Protein AF-A0A2G6B5B4-F1 (afdb_monomer)

Solvent-accessible surface area (backbone atoms only — not comparable to full-atom values): 19128 Å² total; per-residue (Å²): 132,87,85,85,86,88,90,87,86,87,80,76,78,70,78,70,70,57,77,84,73,62,87,83,86,76,58,77,62,61,55,49,51,54,50,48,52,51,49,50,55,49,46,50,50,49,48,60,55,53,60,63,61,73,71,77,78,86,76,79,93,68,81,80,74,79,73,47,70,40,47,43,67,59,52,49,53,40,49,76,66,61,44,83,42,35,38,36,35,33,39,54,67,72,59,43,74,73,55,71,87,78,40,90,42,47,50,70,41,83,49,39,45,71,68,54,54,50,51,81,79,38,86,86,70,76,64,90,87,62,67,68,90,46,68,33,38,29,23,19,64,62,16,66,69,13,50,55,48,40,53,62,39,43,79,69,68,33,48,50,29,25,32,46,41,10,52,53,39,35,51,54,48,55,21,52,50,34,42,53,50,52,51,53,58,50,36,74,78,36,81,83,59,70,96,69,68,49,75,51,51,48,74,93,46,44,68,47,3,39,57,51,41,48,32,36,71,73,63,52,24,35,32,51,76,47,63,43,66,54,34,69,73,71,73,47,81,76,84,52,66,70,42,37,36,33,36,12,30,42,84,48,37,54,46,31,36,32,31,31,71,41,68,46,77,41,34,55,75,65,66,44,55,68,55,29,36,31,37,41,52,91,89,28,37,45,67,58,45,52,54,56,50,47,57,52,51,41,52,58,30,48,78,74,77,44,81,73,57,65,67,45,51,27,36,39,35,32,38,46,80,76,47,58,64,96,63,65,78,73,63,82,51,99

pLDDT: mean 81.51, std 24.57, range [22.48, 98.75]

Foldseek 3Di:
DDDDDDDDDDPPPPVPPPVPPDPDDDPPVNVVVVVVVVVVVVVVVVCVVVVVVVPPDDDDDDPPPPAAADELVRVLVCLVVLHQAEEEEQDDPVVVVVDDDDFPRYNYHYHHLVLLVCLVPDVPDDDVSDDQPDEYEFAYQQQPSSSVSRVSVVVVNRRYYYYHGGVPSNLVVQLVVLVVVQVVVLCVVVVPQDPDAEEDFPDDALVRSQVQLVCVLVQQAFKDKDFVVVCVVVVHDDDDFQHWYFYAHSSSGGFFIKGWHDKDKFFQLPDDLVLLRNRRDDPSGNVVVSVVVQVVVQVVQVVVVHHDDRGGIMIMIGIHTSDGDPDDPNVSSD

Nearest PDB structures (foldseek):
  1t62-assembly1_B  TM=9.398E-01  e=9.906E-16  Enterococcus faecalis V583
  3s9x-assembly1_A  TM=9.052E-01  e=1.849E-15  Vibrio cholerae TMA 21
  1t62-assembly1_A  TM=9.057E-01  e=1.644E-14  Enterococcus faecalis V583
  3gk5-assembly1_A  TM=8.763E-01  e=2.360E-07  Thermoplasma volcanium GSS1
  2hhg-assembly1_A  TM=7.471E-01  e=9.987E-06  Rhodopseudomonas palustris CGA009

Structure (mmCIF, N/CA/C/O backbone):
data_AF-A0A2G6B5B4-F1
#
_entry.id   AF-A0A2G6B5B4-F1
#
loop_
_atom_site.group_PDB
_atom_site.id
_atom_site.type_symbol
_atom_site.label_atom_id
_atom_site.label_alt_id
_atom_site.label_comp_id
_atom_site.label_asym_id
_atom_site.label_entity_id
_atom_site.label_seq_id
_atom_site.pdbx_PDB_ins_code
_atom_site.Cartn_x
_atom_site.Cartn_y
_atom_site.Cartn_z
_atom_site.occupancy
_atom_site.B_iso_or_equiv
_atom_site.auth_seq_id
_atom_site.auth_comp_id
_atom_site.auth_asym_id
_atom_site.auth_atom_id
_atom_site.pdbx_PDB_model_num
ATOM 1 N N . MET A 1 1 ? 14.108 -28.927 51.587 1.00 26.64 1 MET A N 1
ATOM 2 C CA . MET A 1 1 ? 14.135 -30.329 51.113 1.00 26.64 1 MET A CA 1
ATOM 3 C C . MET A 1 1 ? 12.917 -30.533 50.222 1.00 26.64 1 MET A C 1
ATOM 5 O O . MET A 1 1 ? 11.842 -30.215 50.698 1.00 26.64 1 MET A O 1
ATOM 9 N N . TYR A 1 2 ? 13.131 -31.004 48.980 1.00 25.92 2 TYR A N 1
ATOM 10 C CA . TYR A 1 2 ? 12.149 -31.407 47.938 1.00 25.92 2 TYR A CA 1
ATOM 11 C C . TYR A 1 2 ? 11.179 -30.294 47.475 1.00 25.92 2 TYR A C 1
ATOM 13 O O . TYR A 1 2 ? 10.336 -29.864 48.244 1.00 25.92 2 TYR A O 1
ATOM 21 N N . LYS A 1 3 ? 11.278 -29.635 46.307 1.00 22.48 3 LYS A N 1
ATOM 22 C CA . LYS A 1 3 ? 11.484 -30.005 44.882 1.00 22.48 3 LYS A CA 1
ATOM 23 C C . LYS A 1 3 ? 10.399 -30.907 44.246 1.00 22.48 3 LYS A C 1
ATOM 25 O O . LYS A 1 3 ? 10.566 -32.118 44.234 1.00 22.48 3 LYS A O 1
ATOM 30 N N . THR A 1 4 ? 9.424 -30.213 43.618 1.00 26.39 4 THR A N 1
ATOM 31 C CA . THR A 1 4 ? 8.787 -30.392 42.270 1.00 26.39 4 THR A CA 1
ATOM 32 C C . THR A 1 4 ? 7.918 -31.653 42.010 1.00 26.39 4 THR A C 1
ATOM 34 O O . THR A 1 4 ? 8.049 -32.563 42.822 1.00 26.39 4 THR A O 1
ATOM 37 N N . PRO A 1 5 ? 7.102 -31.805 40.914 1.00 41.94 5 PRO A N 1
ATOM 38 C CA . PRO A 1 5 ? 6.975 -30.981 39.677 1.00 41.94 5 PRO A CA 1
ATOM 39 C C . PRO A 1 5 ? 5.603 -30.943 38.877 1.00 41.94 5 PRO A C 1
ATOM 41 O O . PRO A 1 5 ? 4.662 -31.663 39.189 1.00 41.94 5 PRO A O 1
ATOM 44 N N . TYR A 1 6 ? 5.607 -30.158 37.769 1.00 29.50 6 TYR A N 1
ATOM 45 C CA . TYR A 1 6 ? 4.813 -30.164 36.495 1.00 29.50 6 TYR A CA 1
ATOM 46 C C . TYR A 1 6 ? 3.333 -29.692 36.499 1.00 29.50 6 TYR A C 1
ATOM 48 O O . TYR A 1 6 ? 2.548 -30.091 37.342 1.00 29.50 6 TYR A O 1
ATOM 56 N N . CYS A 1 7 ? 2.884 -28.806 35.590 1.00 23.73 7 CYS A N 1
ATOM 57 C CA . CYS A 1 7 ? 2.899 -28.975 34.130 1.00 23.73 7 CYS A CA 1
ATOM 58 C C . CYS A 1 7 ? 2.980 -27.633 33.353 1.00 23.73 7 CYS A C 1
ATOM 60 O O . CYS A 1 7 ? 2.067 -26.814 33.415 1.00 23.73 7 CYS A O 1
ATOM 62 N N . VAL A 1 8 ? 4.063 -27.439 32.595 1.00 27.94 8 VAL A N 1
ATOM 63 C CA . VAL A 1 8 ? 4.164 -26.505 31.460 1.00 27.94 8 VAL A CA 1
ATOM 64 C C . VAL A 1 8 ? 4.670 -27.351 30.300 1.00 27.94 8 VAL A C 1
ATOM 66 O O . VAL A 1 8 ? 5.813 -27.800 30.319 1.00 27.94 8 VAL A O 1
ATOM 69 N N . THR A 1 9 ? 3.815 -27.616 29.321 1.00 31.75 9 THR A N 1
ATOM 70 C CA . THR A 1 9 ? 4.166 -28.333 28.090 1.00 31.75 9 THR A CA 1
ATOM 71 C C . THR A 1 9 ? 3.254 -27.834 26.982 1.00 31.75 9 THR A C 1
ATOM 73 O O . THR A 1 9 ? 2.071 -28.155 27.025 1.00 31.75 9 THR A O 1
ATOM 76 N N . TYR A 1 10 ? 3.793 -27.045 26.038 1.00 28.91 10 TYR A N 1
ATOM 77 C CA . TYR A 1 10 ? 3.716 -27.377 24.601 1.00 28.91 10 TYR A CA 1
ATOM 78 C C . TYR A 1 10 ? 4.517 -26.456 23.649 1.00 28.91 10 TYR A C 1
ATOM 80 O O . TYR A 1 10 ? 4.693 -26.834 22.501 1.00 28.91 10 TYR A O 1
ATOM 88 N N . TYR A 1 11 ? 5.069 -25.307 24.068 1.00 30.16 11 TYR A N 1
ATOM 89 C CA . TYR A 1 11 ? 5.714 -24.376 23.109 1.00 30.16 11 TYR A CA 1
ATOM 90 C C . TYR A 1 11 ? 7.249 -24.253 23.159 1.00 30.16 11 TYR A C 1
ATOM 92 O O . TYR A 1 11 ? 7.826 -23.543 22.343 1.00 30.16 11 TYR A O 1
ATOM 100 N N . GLU A 1 12 ? 7.956 -24.993 24.020 1.00 33.47 12 GLU A N 1
ATOM 101 C CA . GLU A 1 12 ? 9.429 -24.890 24.103 1.00 33.47 12 GLU A CA 1
ATOM 102 C C . GLU A 1 12 ? 10.215 -25.938 23.292 1.00 33.47 12 GLU A C 1
ATOM 104 O O . GLU A 1 12 ? 11.446 -25.907 23.286 1.00 33.47 12 GLU A O 1
ATOM 109 N N . GLN A 1 13 ? 9.555 -26.845 22.562 1.00 33.47 13 GLN A N 1
ATOM 110 C CA . GLN A 1 13 ? 10.255 -27.941 21.872 1.00 33.47 13 GLN A CA 1
ATOM 111 C C . GLN A 1 13 ? 10.542 -27.717 20.377 1.00 33.47 13 GLN A C 1
ATOM 113 O O . GLN A 1 13 ? 11.215 -28.546 19.771 1.00 33.47 13 GLN A O 1
ATOM 118 N N . ILE A 1 14 ? 10.144 -26.580 19.792 1.00 34.94 14 ILE A N 1
ATOM 119 C CA . ILE A 1 14 ? 10.488 -26.233 18.394 1.00 34.94 14 ILE A CA 1
ATOM 120 C C . ILE A 1 14 ? 11.644 -25.211 18.318 1.00 34.94 14 ILE A C 1
ATOM 122 O O . ILE A 1 14 ? 12.393 -25.185 17.346 1.00 34.94 14 ILE A O 1
ATOM 126 N N . GLY A 1 15 ? 11.915 -24.457 19.390 1.00 38.16 15 GLY A N 1
ATOM 127 C CA . GLY A 1 15 ? 12.953 -23.411 19.402 1.00 38.16 15 GLY A CA 1
ATOM 128 C C . GLY A 1 15 ? 14.404 -23.879 19.601 1.00 38.16 15 GLY A C 1
ATOM 129 O O . GLY A 1 15 ? 15.320 -23.068 19.509 1.00 38.16 15 GLY A O 1
ATOM 130 N N . ARG A 1 16 ? 14.658 -25.165 19.888 1.00 37.41 16 ARG A N 1
ATOM 131 C CA . ARG A 1 16 ? 16.020 -25.675 20.180 1.00 37.41 16 ARG A CA 1
ATOM 132 C C . ARG A 1 16 ? 16.581 -26.666 19.158 1.00 37.41 16 ARG A C 1
ATOM 134 O O . ARG A 1 16 ? 17.727 -27.078 19.311 1.00 37.41 16 ARG A O 1
ATOM 141 N N . SER A 1 17 ? 15.837 -26.999 18.101 1.00 36.84 17 SER A N 1
ATOM 142 C CA . SER A 1 17 ? 16.321 -27.901 17.038 1.00 36.84 17 SER A CA 1
ATOM 143 C C . SER A 1 17 ? 16.825 -27.191 15.772 1.00 36.84 17 SER A C 1
ATOM 145 O O . SER A 1 17 ? 17.392 -27.858 14.913 1.00 36.84 17 SER A O 1
ATOM 147 N N . LEU A 1 18 ? 16.678 -25.868 15.644 1.00 34.31 18 LEU A N 1
ATOM 148 C CA . LEU A 1 18 ? 17.142 -25.117 14.461 1.00 34.31 18 LEU A CA 1
ATOM 149 C C . LEU A 1 18 ? 18.498 -24.415 14.650 1.00 34.31 18 LEU A C 1
ATOM 151 O O . LEU A 1 18 ? 19.172 -24.111 13.673 1.00 34.31 18 LEU A O 1
ATOM 155 N N . ILE A 1 19 ? 18.961 -24.244 15.892 1.00 41.81 19 ILE A N 1
ATOM 156 C CA . ILE A 1 19 ? 20.217 -23.526 16.190 1.00 41.81 19 ILE A CA 1
ATOM 157 C C . ILE A 1 19 ? 21.473 -24.390 15.949 1.00 41.81 19 ILE A C 1
ATOM 159 O O . ILE A 1 19 ? 22.566 -23.856 15.813 1.00 41.81 19 ILE A O 1
ATOM 163 N N . ASN A 1 20 ? 21.336 -25.713 15.803 1.00 35.78 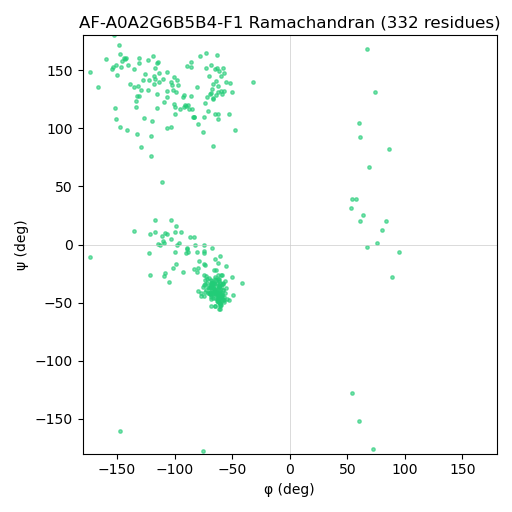20 ASN A N 1
ATOM 164 C CA . ASN A 1 20 ? 22.467 -26.606 15.504 1.00 35.78 20 ASN A CA 1
ATOM 165 C C . ASN A 1 20 ? 22.494 -27.135 14.056 1.00 35.78 20 ASN A C 1
ATOM 167 O O . ASN A 1 20 ? 23.308 -28.010 13.769 1.00 35.78 20 ASN A O 1
ATOM 171 N N . PHE A 1 21 ? 21.643 -26.631 13.147 1.00 35.00 21 PHE A N 1
ATOM 172 C CA . PHE A 1 21 ? 21.627 -27.088 11.743 1.00 35.00 21 PHE A CA 1
ATOM 173 C C . PHE A 1 21 ? 21.847 -25.994 10.684 1.00 35.00 21 PHE A C 1
ATOM 175 O O . PHE A 1 21 ? 22.066 -26.322 9.524 1.00 35.00 21 PHE A O 1
ATOM 182 N N . LEU A 1 22 ? 21.892 -24.711 11.050 1.00 31.09 22 LEU A N 1
ATOM 183 C CA . LEU A 1 22 ? 22.305 -23.645 10.131 1.00 31.09 22 LEU A CA 1
ATOM 184 C C . LEU A 1 22 ? 23.528 -22.934 10.702 1.00 31.09 22 LEU A C 1
ATOM 186 O O . LEU A 1 22 ? 23.443 -22.044 11.546 1.00 31.09 22 LEU A O 1
ATOM 190 N N . GLY A 1 23 ? 24.693 -23.408 10.268 1.00 32.38 23 GLY A N 1
ATOM 191 C CA . GLY A 1 23 ? 25.965 -22.764 10.535 1.00 32.38 23 GLY A CA 1
ATOM 192 C C . GLY A 1 23 ? 26.000 -21.373 9.911 1.00 32.38 23 GLY A C 1
ATOM 193 O O . GLY A 1 23 ? 26.046 -21.240 8.696 1.00 32.38 23 GLY A O 1
ATOM 194 N N . GLY A 1 24 ? 26.028 -20.366 10.780 1.00 45.81 24 GLY A N 1
ATOM 195 C CA . GLY A 1 24 ? 26.783 -19.135 10.579 1.00 45.81 24 GLY A CA 1
ATOM 196 C C . GLY A 1 24 ? 26.310 -18.187 9.486 1.00 45.81 24 GLY A C 1
ATOM 197 O O . GLY A 1 24 ? 27.088 -17.929 8.590 1.00 45.81 24 GLY A O 1
ATOM 198 N N . TYR A 1 25 ? 25.137 -17.572 9.630 1.00 43.44 25 TYR A N 1
ATOM 199 C CA . TYR A 1 25 ? 24.844 -16.264 9.029 1.00 43.44 25 TYR A CA 1
ATOM 200 C C . TYR A 1 25 ? 23.886 -15.505 9.949 1.00 43.44 25 TYR A C 1
ATOM 202 O O . TYR A 1 25 ? 22.695 -15.781 10.008 1.00 43.44 25 TYR A O 1
ATOM 210 N N . LEU A 1 26 ? 24.430 -14.573 10.728 1.00 33.44 26 LEU A N 1
ATOM 211 C CA . LEU A 1 26 ? 23.663 -13.555 11.439 1.00 33.44 26 LEU A CA 1
ATOM 212 C C . LEU A 1 26 ? 24.488 -12.276 11.355 1.00 33.44 26 LEU A C 1
ATOM 214 O O . LEU A 1 26 ? 25.470 -12.098 12.077 1.00 33.44 26 LEU A O 1
ATOM 218 N N . SER A 1 27 ? 24.109 -11.422 10.405 1.00 39.03 27 SER A N 1
ATOM 219 C CA . SER A 1 27 ? 24.605 -10.055 10.293 1.00 39.03 27 SER A CA 1
ATOM 220 C C . SER A 1 27 ? 24.444 -9.339 11.640 1.00 39.03 27 SER A C 1
ATOM 222 O O . SER A 1 27 ? 23.423 -9.475 12.324 1.00 39.03 27 SER A O 1
ATOM 224 N N . PHE A 1 28 ? 25.453 -8.550 12.021 1.00 35.91 28 PHE A N 1
ATOM 225 C CA . PHE A 1 28 ? 25.448 -7.725 13.236 1.00 35.91 28 PHE A CA 1
ATOM 226 C C . PHE A 1 28 ? 24.234 -6.771 13.310 1.00 35.91 28 PHE A C 1
ATOM 228 O O . PHE A 1 28 ? 23.891 -6.319 14.405 1.00 35.91 28 PHE A O 1
ATOM 235 N N . TYR A 1 29 ? 23.555 -6.503 12.185 1.00 34.38 29 TYR A N 1
ATOM 236 C CA . TYR A 1 29 ? 22.329 -5.704 12.124 1.00 34.38 29 TYR A CA 1
ATOM 237 C C . TYR A 1 29 ? 21.075 -6.458 12.597 1.00 34.38 29 TYR A C 1
ATOM 239 O O . TYR A 1 29 ? 20.324 -5.905 13.401 1.00 34.38 29 TYR A O 1
ATOM 247 N N . CYS A 1 30 ? 20.888 -7.738 12.245 1.00 36.50 30 CYS A N 1
ATOM 248 C CA . CYS A 1 30 ? 19.748 -8.534 12.732 1.00 36.50 30 CYS A CA 1
ATOM 249 C C . CYS A 1 30 ? 19.805 -8.763 14.247 1.00 36.50 30 CYS A C 1
ATOM 251 O O . CYS A 1 30 ? 18.777 -8.718 14.921 1.00 36.50 30 CYS A O 1
ATOM 253 N N . LEU A 1 31 ? 21.007 -8.939 14.813 1.00 36.06 31 LEU A N 1
ATOM 254 C CA . LEU A 1 31 ? 21.161 -9.058 16.264 1.00 36.06 31 LEU A CA 1
ATOM 255 C C . LEU A 1 31 ? 20.859 -7.726 16.972 1.00 36.06 31 LEU A C 1
ATOM 257 O O . LEU A 1 31 ? 20.275 -7.739 18.052 1.00 36.06 31 LEU A O 1
ATOM 261 N N . LYS A 1 32 ? 21.199 -6.580 16.360 1.00 33.38 32 LYS A N 1
ATOM 262 C CA . LYS A 1 32 ? 20.868 -5.243 16.881 1.00 33.38 32 LYS A CA 1
ATOM 263 C C . LYS A 1 32 ? 19.374 -4.951 16.818 1.00 33.38 32 LYS A C 1
ATOM 265 O O . LYS A 1 32 ? 18.849 -4.449 17.803 1.00 33.38 32 LYS A O 1
ATOM 270 N N . ILE A 1 33 ? 18.684 -5.287 15.729 1.00 40.91 33 ILE A N 1
ATOM 271 C CA . ILE A 1 33 ? 17.226 -5.122 15.622 1.00 40.91 33 ILE A CA 1
ATOM 272 C C . ILE A 1 33 ? 16.522 -6.036 16.632 1.00 40.91 33 ILE A C 1
ATOM 274 O O . ILE A 1 33 ? 15.700 -5.563 17.409 1.00 40.91 33 ILE A O 1
ATOM 278 N N . TYR A 1 34 ? 16.923 -7.307 16.736 1.00 33.19 34 TYR A N 1
ATOM 279 C CA . TYR A 1 34 ? 16.331 -8.245 17.695 1.00 33.19 34 TYR A CA 1
ATOM 280 C C . TYR A 1 34 ? 16.588 -7.848 19.163 1.00 33.19 34 TYR A C 1
ATOM 282 O O . TYR A 1 34 ? 15.679 -7.915 19.991 1.00 33.19 34 TYR A O 1
ATOM 290 N N . LEU A 1 35 ? 17.796 -7.370 19.502 1.00 36.84 35 LEU A N 1
ATOM 291 C CA . LEU A 1 35 ? 18.097 -6.828 20.836 1.00 36.84 35 LEU A CA 1
ATOM 292 C C . LEU A 1 35 ? 17.379 -5.502 21.104 1.00 36.84 35 LEU A C 1
ATOM 294 O O . LEU A 1 35 ? 16.939 -5.296 22.228 1.00 36.84 35 LEU A O 1
ATOM 298 N N . THR A 1 36 ? 17.220 -4.626 20.108 1.00 36.81 36 THR A N 1
ATOM 299 C CA . THR A 1 36 ? 16.507 -3.345 20.270 1.00 36.81 36 THR A CA 1
ATOM 300 C C . THR A 1 36 ? 15.013 -3.587 20.468 1.00 36.81 36 THR A C 1
ATOM 302 O O . THR A 1 36 ? 14.443 -3.031 21.397 1.00 36.81 36 THR A O 1
ATOM 305 N N . ILE A 1 37 ? 14.411 -4.515 19.716 1.00 44.12 37 ILE A N 1
ATOM 306 C CA . ILE A 1 37 ? 13.021 -4.954 19.910 1.00 44.12 37 ILE A CA 1
ATOM 307 C C . ILE A 1 37 ? 12.842 -5.592 21.292 1.00 44.12 37 ILE A C 1
ATOM 309 O O . ILE A 1 37 ? 11.885 -5.269 21.989 1.00 44.12 37 ILE A O 1
ATOM 313 N N . GLN A 1 38 ? 13.759 -6.454 21.751 1.00 35.09 38 GLN A N 1
ATOM 314 C CA . GLN A 1 38 ? 13.663 -7.015 23.104 1.00 35.09 38 GLN A CA 1
ATOM 315 C C . GLN A 1 38 ? 13.863 -5.963 24.200 1.00 35.09 38 GLN A C 1
ATOM 317 O O . GLN A 1 38 ? 13.181 -6.028 25.225 1.00 35.09 38 GLN A O 1
ATOM 322 N N . ILE A 1 39 ? 14.759 -4.991 24.010 1.00 40.50 39 ILE A N 1
ATOM 323 C CA . ILE A 1 39 ? 14.971 -3.898 24.963 1.00 40.50 39 ILE A CA 1
ATOM 324 C C . ILE A 1 39 ? 13.751 -2.976 24.990 1.00 40.50 39 ILE A C 1
ATOM 326 O O . ILE A 1 39 ? 13.313 -2.656 26.088 1.00 40.50 39 ILE A O 1
ATOM 330 N N . ASP A 1 40 ? 13.135 -2.638 23.854 1.00 39.09 40 ASP A N 1
ATOM 331 C CA . ASP A 1 40 ? 11.899 -1.845 23.804 1.00 39.09 40 ASP A CA 1
ATOM 332 C C . ASP A 1 40 ? 10.702 -2.604 24.376 1.00 39.09 40 ASP A C 1
ATOM 334 O O . ASP A 1 40 ? 9.927 -2.030 25.133 1.00 39.09 40 ASP A O 1
ATOM 338 N N . PHE A 1 41 ? 10.574 -3.910 24.129 1.00 37.62 41 PHE A N 1
ATOM 339 C CA . PHE A 1 41 ? 9.501 -4.717 24.717 1.00 37.62 41 PHE A CA 1
ATOM 340 C C . PHE A 1 41 ? 9.672 -4.866 26.236 1.00 37.62 41 PHE A C 1
ATOM 342 O O . PHE A 1 41 ? 8.701 -4.852 26.997 1.00 37.62 41 PHE A O 1
ATOM 349 N N . THR A 1 42 ? 10.919 -4.968 26.708 1.00 36.19 42 THR A N 1
ATOM 350 C CA . THR A 1 42 ? 11.242 -5.022 28.142 1.00 36.19 42 THR A CA 1
ATOM 351 C C . THR A 1 42 ? 11.113 -3.643 28.790 1.00 36.19 42 THR A C 1
ATOM 353 O O . THR A 1 42 ? 10.613 -3.547 29.908 1.00 36.19 42 THR A O 1
ATOM 356 N N . TYR A 1 43 ? 11.478 -2.564 28.095 1.00 30.55 43 TYR A N 1
ATOM 357 C CA . TYR A 1 43 ? 11.311 -1.182 28.541 1.00 30.55 43 TYR A CA 1
ATOM 358 C C . TYR A 1 43 ? 9.830 -0.800 28.582 1.00 30.55 43 TYR A C 1
ATOM 360 O O . TYR A 1 43 ? 9.377 -0.315 29.610 1.00 30.55 43 TYR A O 1
ATOM 368 N N . GLN A 1 44 ? 9.033 -1.129 27.563 1.00 38.97 44 GLN A N 1
ATOM 369 C CA . GLN A 1 44 ? 7.575 -0.970 27.573 1.00 38.97 44 GLN A CA 1
ATOM 370 C C . GLN A 1 44 ? 6.921 -1.806 28.676 1.00 38.97 44 GLN A C 1
ATOM 372 O O . GLN A 1 44 ? 6.065 -1.287 29.392 1.00 38.97 44 GLN A O 1
ATOM 377 N N . LYS A 1 45 ? 7.365 -3.051 28.911 1.00 34.09 45 LYS A N 1
ATOM 378 C CA . LYS A 1 45 ? 6.918 -3.826 30.081 1.00 34.09 45 LYS A CA 1
ATOM 379 C C . LYS A 1 45 ? 7.294 -3.143 31.394 1.00 34.09 45 LYS A C 1
ATOM 381 O O . LYS A 1 45 ? 6.443 -3.026 32.267 1.00 34.09 45 LYS A O 1
ATOM 386 N N . THR A 1 46 ? 8.510 -2.627 31.536 1.00 27.03 46 THR A N 1
ATOM 387 C CA . THR A 1 46 ? 8.970 -1.981 32.779 1.00 27.03 46 THR A CA 1
ATOM 388 C C . THR A 1 46 ? 8.313 -0.613 32.998 1.00 27.03 46 THR A C 1
ATOM 390 O O . THR A 1 46 ? 8.009 -0.252 34.132 1.00 27.03 46 THR A O 1
ATOM 393 N N . VAL A 1 47 ? 8.008 0.136 31.936 1.00 31.94 47 VAL A N 1
ATOM 394 C CA . VAL A 1 47 ? 7.226 1.380 31.983 1.00 31.94 47 VAL A CA 1
ATOM 395 C C . VAL A 1 47 ? 5.762 1.071 32.288 1.00 31.94 47 VAL A C 1
ATOM 397 O O . VAL A 1 47 ? 5.199 1.729 33.150 1.00 31.94 47 VAL A O 1
ATOM 400 N N . SER A 1 48 ? 5.161 0.025 31.709 1.00 35.50 48 SER A N 1
ATOM 401 C CA . SER A 1 48 ? 3.802 -0.413 32.074 1.00 35.50 48 SER A CA 1
ATOM 402 C C . SER A 1 48 ? 3.702 -0.850 33.544 1.00 35.50 48 SER A C 1
ATOM 404 O O . SER A 1 48 ? 2.723 -0.540 34.218 1.00 35.50 48 SER A O 1
ATOM 406 N N . TYR A 1 49 ? 4.748 -1.490 34.081 1.00 30.80 49 TYR A N 1
ATOM 407 C CA . TYR A 1 49 ? 4.784 -1.950 35.471 1.00 30.80 49 TYR A CA 1
ATOM 408 C C . TYR A 1 49 ? 5.107 -0.816 36.460 1.00 30.80 49 TYR A C 1
ATOM 410 O O . TYR A 1 49 ? 4.475 -0.708 37.505 1.00 30.80 49 TYR A O 1
ATOM 418 N N . SER A 1 50 ? 6.036 0.086 36.119 1.00 29.19 50 SER A N 1
ATOM 419 C CA . SER A 1 50 ? 6.414 1.228 36.973 1.00 29.19 50 SER A CA 1
ATOM 420 C C . SER A 1 50 ? 5.450 2.417 36.884 1.00 29.19 50 SER A C 1
ATOM 422 O O . SER A 1 50 ? 5.342 3.184 37.843 1.00 29.19 50 SER A O 1
ATOM 424 N N . TYR A 1 51 ? 4.701 2.560 35.784 1.00 31.69 51 TYR A N 1
ATOM 425 C CA . TYR A 1 51 ? 3.588 3.509 35.688 1.00 31.69 51 TYR A CA 1
ATOM 426 C C . TYR A 1 51 ? 2.428 3.089 36.603 1.00 31.69 51 TYR A C 1
ATOM 428 O O . TYR A 1 51 ? 1.803 3.947 37.222 1.00 31.69 51 TYR A O 1
ATOM 436 N N . ASN A 1 52 ? 2.218 1.779 36.789 1.00 34.59 52 ASN A N 1
ATOM 437 C CA . ASN A 1 52 ? 1.245 1.253 37.749 1.00 34.59 52 ASN A CA 1
ATOM 438 C C . ASN A 1 52 ? 1.640 1.493 39.221 1.00 34.59 52 ASN A C 1
ATOM 440 O O . ASN A 1 52 ? 0.760 1.698 40.053 1.00 34.59 52 ASN A O 1
ATOM 444 N N . GLU A 1 53 ? 2.932 1.547 39.570 1.00 29.05 53 GLU A N 1
ATOM 445 C CA . GLU A 1 53 ? 3.361 1.750 40.969 1.00 29.05 53 GLU A CA 1
ATOM 446 C C . GLU A 1 53 ? 3.380 3.220 41.431 1.00 29.05 53 GLU A C 1
ATOM 448 O O . GLU A 1 53 ? 3.280 3.490 42.629 1.00 29.05 53 GLU A O 1
ATOM 453 N N . ARG A 1 54 ? 3.450 4.207 40.524 1.00 29.81 54 ARG A N 1
ATOM 454 C CA . ARG A 1 54 ? 3.482 5.637 40.916 1.00 29.81 54 ARG A CA 1
ATOM 455 C C . ARG A 1 54 ? 2.120 6.272 41.206 1.00 29.81 54 ARG A C 1
ATOM 457 O O . ARG A 1 54 ? 2.082 7.429 41.614 1.00 29.81 54 ARG A O 1
ATOM 464 N N . TYR A 1 55 ? 1.024 5.525 41.082 1.00 32.00 55 TYR A N 1
ATOM 465 C CA . TYR A 1 55 ? -0.338 5.990 41.383 1.00 32.00 55 TYR A CA 1
ATOM 466 C C . TYR A 1 55 ? -0.898 5.485 42.728 1.00 32.00 55 TYR A C 1
ATOM 468 O O . TYR A 1 55 ? -2.108 5.491 42.942 1.00 32.00 55 TYR A O 1
ATOM 476 N N . HIS A 1 56 ? -0.050 5.071 43.675 1.00 36.81 56 HIS A N 1
ATOM 477 C CA . HIS A 1 56 ? -0.479 4.635 45.014 1.00 36.81 56 HIS A CA 1
ATOM 478 C C . HIS A 1 56 ? -0.060 5.590 46.139 1.00 36.81 56 HIS A C 1
ATOM 480 O O . HIS A 1 56 ? 0.490 5.196 47.164 1.00 36.81 56 HIS A O 1
ATOM 486 N N . SER A 1 57 ? -0.409 6.869 45.995 1.00 35.47 57 SER A N 1
ATOM 487 C CA . SER A 1 57 ? -0.564 7.759 47.148 1.00 35.47 57 SER A CA 1
ATOM 488 C C . SER A 1 57 ? -1.911 8.477 47.076 1.00 35.47 57 SER A C 1
ATOM 490 O O . SER A 1 57 ? -2.009 9.603 46.600 1.00 35.47 57 SER A O 1
ATOM 492 N N . GLY A 1 58 ? -2.950 7.788 47.556 1.00 40.78 58 GLY A N 1
ATOM 493 C CA . GLY A 1 58 ? -4.233 8.383 47.930 1.00 40.78 58 GLY A CA 1
ATOM 494 C C . GLY A 1 58 ? -5.257 8.553 46.806 1.00 40.78 58 GLY A C 1
ATOM 495 O O . GLY A 1 58 ? -5.445 9.652 46.304 1.00 40.78 58 GLY A O 1
ATOM 496 N N . SER A 1 59 ? -6.003 7.499 46.472 1.00 35.25 59 SER A N 1
ATOM 497 C CA . SER A 1 59 ? -7.433 7.589 46.119 1.00 35.25 59 SER A CA 1
ATOM 498 C C . SER A 1 59 ? -8.034 6.188 45.949 1.00 35.25 59 SER A C 1
ATOM 500 O O . SER A 1 59 ? -7.336 5.239 45.617 1.00 35.25 59 SER A O 1
ATOM 502 N N . LYS A 1 60 ? -9.322 6.091 46.291 1.00 37.47 60 LYS A N 1
ATOM 503 C CA . LYS A 1 60 ? -10.201 4.914 46.421 1.00 37.47 60 LYS A CA 1
ATOM 504 C C . LYS A 1 60 ? -9.903 3.750 45.461 1.00 37.47 60 LYS A C 1
ATOM 506 O O . LYS A 1 60 ? -9.702 3.977 44.272 1.00 37.47 60 LYS A O 1
ATOM 511 N N . GLU A 1 61 ? -10.000 2.520 45.978 1.00 37.59 61 GLU A N 1
ATOM 512 C CA . GLU A 1 61 ? -10.101 1.275 45.199 1.00 37.59 61 GLU A CA 1
ATOM 513 C C . GLU A 1 61 ? -11.154 1.434 44.090 1.00 37.59 61 GLU A C 1
ATOM 515 O O . GLU A 1 61 ? -12.359 1.349 44.330 1.00 37.59 61 GLU A O 1
ATOM 520 N N . ARG A 1 62 ? -10.703 1.719 42.865 1.00 47.12 62 ARG A N 1
ATOM 521 C CA . ARG A 1 62 ? -11.521 1.592 41.662 1.00 47.12 62 ARG A CA 1
ATOM 522 C C . ARG A 1 62 ? -11.421 0.138 41.232 1.00 47.12 62 ARG A C 1
ATOM 524 O O . ARG A 1 62 ? -10.330 -0.335 40.922 1.00 47.12 62 ARG A O 1
ATOM 531 N N . ASN A 1 63 ? -12.547 -0.572 41.240 1.00 40.53 63 ASN A N 1
ATOM 532 C CA . ASN A 1 63 ? -12.662 -1.847 40.540 1.00 40.53 63 ASN A CA 1
ATOM 533 C C . ASN A 1 63 ? -12.223 -1.606 39.093 1.00 40.53 63 ASN A C 1
ATOM 535 O O . ASN A 1 63 ? -12.887 -0.871 38.369 1.00 40.53 63 ASN A O 1
ATOM 539 N N . SER A 1 64 ? -11.088 -2.181 38.699 1.00 47.38 64 SER A N 1
ATOM 540 C CA . SER A 1 64 ? -10.594 -2.139 37.326 1.00 47.38 64 SER A CA 1
ATOM 541 C C . SER A 1 64 ? -11.551 -2.943 36.448 1.00 47.38 64 SER A C 1
ATOM 543 O O . SER A 1 64 ? -11.334 -4.133 36.224 1.00 47.38 64 SER A O 1
ATOM 545 N N . PHE A 1 65 ? -12.634 -2.323 35.979 1.00 57.31 65 PHE A N 1
ATOM 546 C CA . PHE A 1 65 ? -13.442 -2.893 34.910 1.00 57.31 65 PHE A CA 1
ATOM 547 C C . PHE A 1 65 ? -12.541 -2.990 33.681 1.00 57.31 65 PHE A C 1
ATOM 549 O O . PHE A 1 65 ? -12.138 -1.983 33.107 1.00 57.31 65 PHE A O 1
ATOM 556 N N . MET A 1 66 ? -12.154 -4.213 33.325 1.00 73.88 66 MET A N 1
ATOM 557 C CA . MET A 1 66 ? -11.403 -4.453 32.103 1.00 73.88 66 MET A CA 1
ATOM 558 C C . MET A 1 66 ? -12.318 -4.095 30.932 1.00 73.88 66 MET A C 1
ATOM 560 O O . MET A 1 66 ? -13.348 -4.740 30.728 1.00 73.88 66 MET A O 1
ATOM 564 N N . VAL A 1 67 ? -11.979 -3.026 30.215 1.00 85.19 67 VAL A N 1
ATOM 565 C CA . VAL A 1 67 ? -12.732 -2.590 29.038 1.00 85.19 67 VAL A CA 1
ATOM 566 C C . VAL A 1 67 ? -12.674 -3.687 27.978 1.00 85.19 67 VAL A C 1
ATOM 568 O O . VAL A 1 67 ? -11.618 -4.279 27.752 1.00 85.19 67 VAL A O 1
ATOM 571 N N . LYS A 1 68 ? -13.821 -3.970 27.351 1.00 95.38 68 LYS A N 1
ATOM 572 C CA . LYS A 1 68 ? -13.925 -4.950 26.265 1.00 95.38 68 LYS A CA 1
ATOM 573 C C . LYS A 1 68 ? -13.050 -4.516 25.093 1.00 95.38 68 LYS A C 1
ATOM 575 O O . LYS A 1 68 ? -12.911 -3.322 24.827 1.00 95.38 68 LYS A O 1
ATOM 580 N N . THR A 1 69 ? -12.539 -5.476 24.347 1.00 97.06 69 THR A N 1
ATOM 581 C CA . THR A 1 69 ? -11.765 -5.222 23.136 1.00 97.06 69 THR A CA 1
ATOM 582 C C . THR A 1 69 ? -12.379 -5.929 21.931 1.00 97.06 69 THR A C 1
ATOM 584 O O . THR A 1 69 ? -13.179 -6.852 22.089 1.00 97.06 69 THR A O 1
ATOM 587 N N . ILE A 1 70 ? -12.055 -5.438 20.736 1.00 98.06 70 ILE A N 1
ATOM 588 C CA . ILE A 1 70 ? -12.394 -6.044 19.446 1.00 98.06 70 ILE A CA 1
ATOM 589 C C . ILE A 1 70 ? -11.158 -6.000 18.549 1.00 98.06 70 ILE A C 1
ATOM 591 O O . ILE A 1 70 ? -10.466 -4.982 18.489 1.00 98.06 70 ILE A O 1
ATOM 595 N N . THR A 1 71 ? -10.870 -7.096 17.859 1.00 98.38 71 THR A N 1
ATOM 596 C CA . THR A 1 71 ? -9.764 -7.170 16.894 1.00 98.38 71 THR A CA 1
ATOM 597 C C . THR A 1 71 ? -10.133 -6.509 15.560 1.00 98.38 71 THR A C 1
ATOM 599 O O . THR A 1 71 ? -11.312 -6.330 15.243 1.00 98.38 71 THR A O 1
ATOM 602 N N . ALA A 1 72 ? -9.131 -6.173 14.740 1.00 97.88 72 ALA A N 1
ATOM 603 C CA . ALA A 1 72 ? -9.365 -5.681 13.379 1.00 97.88 72 ALA A CA 1
ATOM 604 C C . ALA A 1 72 ? -10.163 -6.689 12.530 1.00 97.88 72 ALA A C 1
ATOM 606 O O . ALA A 1 72 ? -11.088 -6.297 11.825 1.00 97.88 72 ALA A O 1
ATOM 607 N N . GLU A 1 73 ? -9.875 -7.984 12.679 1.00 97.62 73 GLU A N 1
ATOM 608 C CA . GLU A 1 73 ? -10.608 -9.068 12.022 1.00 97.62 73 GLU A CA 1
ATOM 609 C C . GLU A 1 73 ? -12.089 -9.101 12.411 1.00 97.62 73 GLU A C 1
ATOM 611 O O . GLU A 1 73 ? -12.970 -9.167 11.553 1.00 97.62 73 GLU A O 1
ATOM 616 N N . GLU A 1 74 ? -12.392 -9.062 13.708 1.00 97.94 74 GLU A N 1
ATOM 617 C CA . GLU A 1 74 ? -13.776 -9.080 14.177 1.00 97.94 74 GLU A CA 1
ATOM 618 C C . GLU A 1 74 ? -14.536 -7.838 13.715 1.00 97.94 74 GLU A C 1
ATOM 620 O O . GLU A 1 74 ? -15.671 -7.963 13.255 1.00 97.94 74 GLU A O 1
ATOM 625 N N . LEU A 1 75 ? -13.913 -6.655 13.787 1.00 97.00 75 LEU A N 1
ATOM 626 C CA . LEU A 1 75 ? -14.506 -5.424 13.269 1.00 97.00 75 LEU A CA 1
ATOM 627 C C . LEU A 1 75 ? -14.769 -5.536 11.762 1.00 97.00 75 LEU A C 1
ATOM 629 O O . LEU A 1 75 ? -15.858 -5.194 11.309 1.00 97.00 75 LEU A O 1
ATOM 633 N N . PHE A 1 76 ? -13.824 -6.081 10.997 1.00 95.81 76 PHE A N 1
ATOM 634 C CA . PHE A 1 76 ? -13.962 -6.252 9.555 1.00 95.81 76 PHE A CA 1
ATOM 635 C C . PHE A 1 76 ? -15.121 -7.182 9.198 1.00 95.81 76 PHE A C 1
ATOM 637 O O . PHE A 1 76 ? -15.930 -6.861 8.330 1.00 95.81 76 PHE A O 1
ATOM 644 N N . ARG A 1 77 ? -15.272 -8.303 9.917 1.00 95.62 77 ARG A N 1
ATOM 645 C CA . ARG A 1 77 ? -16.417 -9.212 9.743 1.00 95.62 77 ARG A CA 1
ATOM 646 C C . ARG A 1 77 ? -17.749 -8.519 10.029 1.00 95.62 77 ARG A C 1
ATOM 648 O O . ARG A 1 77 ? -18.712 -8.766 9.311 1.00 95.62 77 ARG A O 1
ATOM 655 N N . LYS A 1 78 ? -17.810 -7.661 11.053 1.00 95.62 78 LYS A N 1
ATOM 656 C CA . LYS A 1 78 ? -19.016 -6.883 11.379 1.00 95.62 78 LYS A CA 1
ATOM 657 C C . LYS A 1 78 ? -19.350 -5.855 10.302 1.00 95.62 78 LYS A C 1
ATOM 659 O O . LYS A 1 78 ? -20.515 -5.737 9.935 1.00 95.62 78 LYS A O 1
ATOM 664 N N . VAL A 1 79 ? -18.336 -5.164 9.778 1.00 93.69 79 VAL A N 1
ATOM 665 C CA . VAL A 1 79 ? -18.482 -4.227 8.653 1.00 93.69 79 VAL A CA 1
ATOM 666 C C . VAL A 1 79 ? -18.995 -4.959 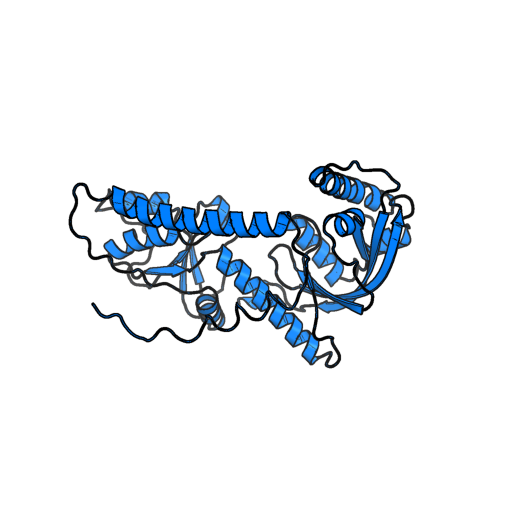7.411 1.00 93.69 79 VAL A C 1
ATOM 668 O O . VAL A 1 79 ? -20.013 -4.560 6.858 1.00 93.69 79 VAL A O 1
ATOM 671 N N . LYS A 1 80 ? -18.383 -6.089 7.030 1.00 91.19 80 LYS A N 1
ATOM 672 C CA . LYS A 1 80 ? -18.844 -6.917 5.897 1.00 91.19 80 LYS A CA 1
ATOM 673 C C . LYS A 1 80 ? -20.244 -7.503 6.081 1.00 91.19 80 LYS A C 1
ATOM 675 O O . LYS A 1 80 ? -20.907 -7.815 5.101 1.00 91.19 80 LYS A O 1
ATOM 680 N N . ALA A 1 81 ? -20.681 -7.701 7.321 1.00 94.00 81 ALA A N 1
ATOM 681 C CA . ALA A 1 81 ? -22.031 -8.159 7.635 1.00 94.00 81 ALA A CA 1
ATOM 682 C C . ALA A 1 81 ? -23.065 -7.016 7.666 1.00 94.00 81 ALA A C 1
ATOM 684 O O . ALA A 1 81 ? -24.204 -7.265 8.065 1.00 94.00 81 ALA A O 1
ATOM 685 N N . GLU A 1 82 ? -22.676 -5.790 7.287 1.00 93.00 82 GLU A N 1
ATOM 686 C CA . GLU A 1 82 ? -23.514 -4.585 7.329 1.00 93.00 82 GLU A CA 1
ATOM 687 C C . GLU A 1 82 ? -24.133 -4.345 8.722 1.00 93.00 82 GLU A C 1
ATOM 689 O O . GLU A 1 82 ? -25.243 -3.822 8.865 1.00 93.00 82 GLU A O 1
ATOM 694 N N . GLU A 1 83 ? -23.431 -4.737 9.794 1.00 94.12 83 GLU A N 1
ATOM 695 C CA . GLU A 1 83 ? -23.891 -4.436 11.147 1.00 94.12 83 GLU A CA 1
ATOM 696 C C . GLU A 1 83 ? -23.903 -2.912 11.357 1.00 94.12 83 GLU A C 1
ATOM 698 O O . GLU A 1 83 ? -23.000 -2.197 10.918 1.00 94.12 83 GLU A O 1
ATOM 703 N N . ALA A 1 84 ? -24.925 -2.401 12.048 1.00 93.31 84 ALA A N 1
ATOM 704 C CA . ALA A 1 84 ? -24.975 -0.996 12.442 1.00 93.31 84 ALA A CA 1
ATOM 705 C C . ALA A 1 84 ? -23.991 -0.757 13.596 1.00 93.31 84 ALA A C 1
ATOM 707 O O . ALA A 1 84 ? -24.224 -1.212 14.721 1.00 93.31 84 ALA A O 1
ATOM 708 N N . LEU A 1 85 ? -22.898 -0.048 13.320 1.00 95.12 85 LEU A N 1
ATOM 709 C CA . LEU A 1 85 ? -21.802 0.183 14.264 1.00 95.12 85 LEU A CA 1
ATOM 710 C C . LEU A 1 85 ? -21.660 1.673 14.571 1.00 95.12 85 LEU A C 1
ATOM 712 O O . LEU A 1 85 ? -21.961 2.510 13.728 1.00 95.12 85 LEU A O 1
ATOM 716 N N . VAL A 1 86 ? -21.166 2.001 15.766 1.00 96.56 86 VAL A N 1
ATOM 717 C CA . VAL A 1 86 ? -20.726 3.361 16.110 1.00 96.56 86 VAL A CA 1
ATOM 718 C C . VAL A 1 86 ? -19.228 3.314 16.364 1.00 96.56 86 VAL A C 1
ATOM 720 O O . VAL A 1 86 ? -18.788 2.627 17.291 1.00 96.56 86 VAL A O 1
ATOM 723 N N . LEU A 1 87 ? -18.453 4.029 15.556 1.00 96.94 87 LEU A N 1
ATOM 724 C CA . LEU A 1 87 ? -17.011 4.160 15.714 1.00 96.94 87 LEU A CA 1
ATOM 725 C C . LEU A 1 87 ? -16.689 5.559 16.243 1.00 96.94 87 LEU A C 1
ATOM 727 O O . LEU A 1 87 ? -17.190 6.559 15.742 1.00 96.94 87 LEU A O 1
ATOM 731 N N . VAL A 1 88 ? -15.856 5.625 17.277 1.00 97.12 88 VAL A N 1
ATOM 732 C CA . VAL A 1 88 ? -15.423 6.882 17.885 1.00 97.12 88 VAL A CA 1
ATOM 733 C C . VAL A 1 88 ? -13.911 6.987 17.772 1.00 97.12 88 VAL A C 1
ATOM 735 O O . VAL A 1 88 ? -13.170 6.312 18.496 1.00 97.12 88 VAL A O 1
ATOM 738 N N . ASP A 1 89 ? -13.442 7.852 16.881 1.00 97.56 89 ASP A N 1
ATOM 739 C CA . ASP A 1 89 ? -12.024 8.134 16.716 1.00 97.56 89 ASP A CA 1
ATOM 740 C C . ASP A 1 89 ? -11.579 9.251 17.660 1.00 97.56 89 ASP A C 1
ATOM 742 O O . ASP A 1 89 ? -12.008 10.399 17.535 1.00 97.56 89 ASP A O 1
ATOM 746 N N . VAL A 1 90 ? -10.680 8.923 18.594 1.00 97.25 90 VAL A N 1
ATOM 747 C CA . VAL A 1 90 ? -10.190 9.879 19.599 1.00 97.25 90 VAL A CA 1
ATOM 748 C C . VAL A 1 90 ? -8.887 10.586 19.225 1.00 97.25 90 VAL A C 1
ATOM 750 O O . VAL A 1 90 ? -8.239 11.225 20.067 1.00 97.25 90 VAL A O 1
ATOM 753 N N . ARG A 1 91 ? -8.436 10.455 17.975 1.00 97.69 91 ARG A N 1
ATOM 754 C CA . ARG A 1 91 ? -7.286 11.203 17.456 1.00 97.69 91 ARG A CA 1
ATOM 755 C C . ARG A 1 91 ? -7.655 12.670 17.238 1.00 97.69 91 ARG A C 1
ATOM 757 O O . ARG A 1 91 ? -8.816 13.062 17.260 1.00 97.69 91 ARG A O 1
ATOM 764 N N . ALA A 1 92 ? -6.619 13.486 17.074 1.00 96.38 92 ALA A N 1
ATOM 765 C CA . ALA A 1 92 ? -6.793 14.852 16.610 1.00 96.38 92 ALA A CA 1
ATOM 766 C C . ALA A 1 92 ? -7.336 14.854 15.170 1.00 96.38 92 ALA A C 1
ATOM 768 O O . ALA A 1 92 ? -7.086 13.913 14.410 1.00 96.38 92 ALA A O 1
ATOM 769 N N . GLU A 1 93 ? -8.076 15.908 14.838 1.00 95.75 93 GLU A N 1
ATOM 770 C CA . GLU A 1 93 ? -8.824 16.057 13.586 1.00 95.75 93 GLU A CA 1
ATOM 771 C C . GLU A 1 93 ? -7.934 15.899 12.342 1.00 95.75 93 GLU A C 1
ATOM 773 O O . GLU A 1 93 ? -8.322 15.254 11.377 1.00 95.75 93 GLU A O 1
ATOM 778 N N . ASP A 1 94 ? -6.692 16.385 12.384 1.00 94.31 94 ASP A N 1
ATOM 779 C CA . ASP A 1 94 ? -5.713 16.246 11.300 1.00 94.31 94 ASP A CA 1
ATOM 780 C C . ASP A 1 94 ? -5.418 14.777 10.955 1.00 94.31 94 ASP A C 1
ATOM 782 O O . ASP A 1 94 ? -5.384 14.393 9.786 1.00 94.31 94 ASP A O 1
ATOM 786 N N . LYS A 1 95 ? -5.251 13.928 11.975 1.00 93.56 95 LYS A N 1
ATOM 787 C CA . LYS A 1 95 ? -4.995 12.494 11.784 1.00 93.56 95 LYS A CA 1
ATOM 788 C C . LYS A 1 95 ? -6.237 11.742 11.335 1.00 93.56 95 LYS A C 1
ATOM 790 O O . LYS A 1 95 ? -6.106 10.756 10.614 1.00 93.56 95 LYS A O 1
ATOM 795 N N . TYR A 1 96 ? -7.401 12.165 11.816 1.00 95.06 96 TYR A N 1
ATOM 796 C CA . TYR A 1 96 ? -8.689 11.610 11.424 1.00 95.06 96 TYR A CA 1
ATOM 797 C C . TYR A 1 96 ? -8.995 11.919 9.949 1.00 95.06 96 TYR A C 1
ATOM 799 O O . TYR A 1 96 ? -9.285 11.010 9.175 1.00 95.06 96 TYR A O 1
ATOM 807 N N . ASN A 1 97 ? -8.787 13.168 9.528 1.00 92.75 97 ASN A N 1
ATOM 808 C CA . ASN A 1 97 ? -8.971 13.607 8.144 1.00 92.75 97 ASN A CA 1
ATOM 809 C C . ASN A 1 97 ? -7.996 12.937 7.167 1.00 92.75 97 ASN A C 1
ATOM 811 O O . ASN A 1 97 ? -8.312 12.796 5.992 1.00 92.75 97 ASN A O 1
ATOM 815 N N . HIS A 1 98 ? -6.808 12.537 7.631 1.00 89.06 98 HIS A N 1
ATOM 816 C CA . HIS A 1 98 ? -5.848 11.822 6.789 1.00 89.06 98 HIS A CA 1
ATOM 817 C C . HIS A 1 98 ? -6.297 10.392 6.457 1.00 89.06 98 HIS A C 1
ATOM 819 O O . HIS A 1 98 ? -6.043 9.914 5.360 1.00 89.06 98 HIS A O 1
ATOM 825 N N . PHE A 1 99 ? -6.925 9.702 7.408 1.00 92.38 99 PHE A N 1
ATOM 826 C CA . PHE A 1 99 ? -7.489 8.368 7.220 1.00 92.38 99 PHE A CA 1
ATOM 827 C C . PHE A 1 99 ? -8.391 8.052 8.404 1.00 92.38 99 PHE A C 1
ATOM 829 O O . PHE A 1 99 ? -7.948 8.213 9.542 1.00 92.38 99 PHE A O 1
ATOM 836 N N . HIS A 1 100 ? -9.570 7.494 8.164 1.00 93.25 100 HIS A N 1
ATOM 837 C CA . HIS A 1 100 ? -10.441 6.899 9.175 1.00 93.25 100 HIS A CA 1
ATOM 838 C C . HIS A 1 100 ? -11.226 5.733 8.560 1.00 93.25 100 HIS A C 1
ATOM 840 O O . HIS A 1 100 ? -11.124 5.469 7.364 1.00 93.25 100 HIS A O 1
ATOM 846 N N . ILE A 1 101 ? -11.936 4.970 9.392 1.00 92.12 101 ILE A N 1
ATOM 847 C CA . ILE A 1 101 ? -12.690 3.805 8.921 1.00 92.12 101 ILE A CA 1
ATOM 848 C C . ILE A 1 101 ? -14.035 4.294 8.386 1.00 92.12 101 ILE A C 1
ATOM 850 O O . ILE A 1 101 ? -14.899 4.684 9.165 1.00 92.12 101 ILE A O 1
ATOM 854 N N . GLU A 1 102 ? -14.215 4.228 7.070 1.00 85.88 102 GLU A N 1
ATOM 855 C CA . GLU A 1 102 ? -15.474 4.551 6.399 1.00 85.88 102 GLU A CA 1
ATOM 856 C C . GLU A 1 102 ? -16.161 3.269 5.909 1.00 85.88 102 GLU A C 1
ATOM 858 O O . GLU A 1 102 ? -15.564 2.469 5.188 1.00 85.88 102 GLU A O 1
ATOM 863 N N . ALA A 1 103 ? -17.427 3.076 6.279 1.00 85.94 103 ALA A N 1
ATOM 864 C CA . ALA A 1 103 ? -18.294 2.049 5.704 1.00 85.94 103 ALA A CA 1
ATOM 865 C C . ALA A 1 103 ? -19.764 2.476 5.815 1.00 85.94 103 ALA A C 1
ATOM 867 O O . ALA A 1 103 ? -20.134 3.216 6.727 1.00 85.94 103 ALA A O 1
ATOM 868 N N . ASN A 1 104 ? -20.619 1.990 4.910 1.00 82.81 104 ASN A N 1
ATOM 869 C CA . ASN A 1 104 ? -22.007 2.459 4.764 1.00 82.81 104 ASN A CA 1
ATOM 870 C C . ASN A 1 104 ? -22.851 2.361 6.050 1.00 82.81 104 ASN A C 1
ATOM 872 O O . ASN A 1 104 ? -23.756 3.169 6.256 1.00 82.81 104 ASN A O 1
ATOM 876 N N . THR A 1 105 ? -22.580 1.372 6.904 1.00 86.56 105 THR A N 1
ATOM 877 C CA . THR A 1 105 ? -23.336 1.106 8.141 1.00 86.56 105 THR A CA 1
ATOM 878 C C . THR A 1 105 ? -22.628 1.572 9.414 1.00 86.56 105 THR A C 1
ATOM 880 O O . THR A 1 105 ? -23.125 1.330 10.519 1.00 86.56 105 THR A O 1
ATOM 883 N N . VAL A 1 106 ? -21.481 2.246 9.281 1.00 91.19 106 VAL A N 1
ATOM 884 C CA . VAL A 1 106 ? -20.700 2.773 10.403 1.00 91.19 106 VAL A CA 1
ATOM 885 C C . VAL A 1 106 ? -21.068 4.239 10.635 1.00 91.19 106 VAL A C 1
ATOM 887 O O . VAL A 1 106 ? -20.835 5.103 9.795 1.00 91.19 106 VAL A O 1
ATOM 890 N N . GLU A 1 107 ? -21.638 4.527 11.803 1.00 94.12 107 GLU A N 1
ATOM 891 C CA . GLU A 1 107 ? -21.743 5.880 12.350 1.00 94.12 107 GLU A CA 1
ATOM 892 C C . GLU A 1 107 ? -20.355 6.283 12.869 1.00 94.12 107 GLU A C 1
ATOM 894 O O . GLU A 1 107 ? -19.959 5.888 13.967 1.00 94.12 107 GLU A O 1
ATOM 899 N N . ASP A 1 108 ? -19.598 7.008 12.047 1.00 92.75 108 ASP A N 1
ATOM 900 C CA . ASP A 1 108 ? -18.236 7.447 12.353 1.00 92.75 108 ASP A CA 1
ATOM 901 C C . ASP A 1 108 ? -18.208 8.848 12.987 1.00 92.75 108 ASP A C 1
ATOM 903 O O . ASP A 1 108 ? -18.806 9.800 12.480 1.00 92.75 108 ASP A O 1
ATOM 907 N N . ILE A 1 109 ? -17.543 8.962 14.139 1.00 95.06 109 ILE A N 1
ATOM 908 C CA . ILE A 1 109 ? -17.541 10.156 14.989 1.00 95.06 109 ILE A CA 1
ATOM 909 C C . ILE A 1 109 ? -16.107 10.476 15.419 1.00 95.06 109 ILE A C 1
ATOM 911 O O . ILE A 1 109 ? -15.492 9.721 16.174 1.00 95.06 109 ILE A O 1
ATOM 915 N N . ASN A 1 110 ? -15.586 11.649 15.050 1.00 96.62 110 ASN A N 1
ATOM 916 C CA . ASN A 1 110 ? -14.319 12.141 15.594 1.00 96.62 110 ASN A CA 1
ATOM 917 C C . ASN A 1 110 ? -14.533 12.949 16.884 1.00 96.62 110 ASN A C 1
ATOM 919 O O . ASN A 1 110 ? -15.206 13.978 16.888 1.00 96.62 110 ASN A O 1
ATOM 923 N N . VAL A 1 111 ? -13.931 12.496 17.989 1.00 95.12 111 VAL A N 1
ATOM 924 C CA . VAL A 1 111 ? -13.940 13.197 19.283 1.00 95.12 111 VAL A CA 1
ATOM 925 C C . VAL A 1 111 ? -12.524 13.237 19.853 1.00 95.12 111 VAL A C 1
ATOM 927 O O . VAL A 1 111 ? -12.121 12.291 20.536 1.00 95.12 111 VAL A O 1
ATOM 930 N N . PRO A 1 112 ? -11.752 14.315 19.640 1.00 95.25 112 PRO A N 1
ATOM 931 C CA . PRO A 1 112 ? -10.381 14.401 20.123 1.00 95.25 112 PRO A CA 1
ATOM 932 C C . PRO A 1 112 ? -10.256 14.042 21.606 1.00 95.25 112 PRO A C 1
ATOM 934 O O . PRO A 1 112 ? -10.969 14.567 22.462 1.00 95.25 112 PRO A O 1
ATOM 937 N N . LYS A 1 113 ? -9.296 13.172 21.941 1.00 94.06 113 LYS A N 1
ATOM 938 C CA . LYS A 1 113 ? -9.075 12.670 23.314 1.00 94.06 113 LYS A CA 1
ATOM 939 C C . LYS A 1 113 ? -8.995 13.760 24.384 1.00 94.06 113 LYS A C 1
ATOM 941 O O . LYS A 1 113 ? -9.323 13.504 25.534 1.00 94.06 113 LYS A O 1
ATOM 946 N N . THR A 1 114 ? -8.559 14.968 24.027 1.00 91.62 114 THR A N 1
ATOM 947 C CA . THR A 1 114 ? -8.521 16.126 24.929 1.00 91.62 114 THR A CA 1
ATOM 948 C C . THR A 1 114 ? -9.904 16.486 25.457 1.00 91.62 114 THR A C 1
ATOM 950 O O . THR A 1 114 ? -10.030 16.820 26.629 1.00 91.62 114 THR A O 1
ATOM 953 N N . GLU A 1 115 ? -10.946 16.359 24.638 1.00 89.12 115 GLU A N 1
ATOM 954 C CA . GLU A 1 115 ? -12.327 16.589 25.057 1.00 89.12 115 GLU A CA 1
ATOM 955 C C . GLU A 1 115 ? -12.803 15.511 26.027 1.00 89.12 115 GLU A C 1
ATOM 957 O O . GLU A 1 115 ? -13.427 15.829 27.037 1.00 89.12 115 GLU A O 1
ATOM 962 N N . ILE A 1 116 ? -12.443 14.251 25.779 1.00 88.00 116 ILE A N 1
ATOM 963 C CA . ILE A 1 116 ? -12.796 13.142 26.671 1.00 88.00 116 ILE A CA 1
ATOM 964 C C . ILE A 1 116 ? -12.002 13.229 27.977 1.00 88.00 116 ILE A C 1
ATOM 966 O O . ILE A 1 116 ? -12.548 12.964 29.034 1.00 88.00 116 ILE A O 1
ATOM 970 N N . PHE A 1 117 ? -10.741 13.659 27.971 1.00 88.19 117 PHE A N 1
ATOM 971 C CA . PHE A 1 117 ? -9.946 13.748 29.203 1.00 88.19 117 PHE A CA 1
ATOM 972 C C . PHE A 1 117 ? -10.479 14.775 30.200 1.00 88.19 117 PHE A C 1
ATOM 974 O O . PHE A 1 117 ? -10.383 14.544 31.399 1.00 88.19 117 PHE A O 1
ATOM 981 N N . THR A 1 118 ? -11.122 15.851 29.740 1.00 82.44 118 THR A N 1
ATOM 982 C CA . THR A 1 118 ? -11.782 16.806 30.656 1.00 82.44 118 THR A CA 1
ATOM 983 C C . THR A 1 118 ? -12.925 16.188 31.469 1.00 82.44 118 THR A C 1
ATOM 985 O O . THR A 1 118 ? -13.327 16.743 32.488 1.00 82.44 118 THR A O 1
ATOM 988 N N . PHE A 1 119 ? -13.427 15.013 31.074 1.00 73.81 119 PHE A N 1
ATOM 989 C CA . PHE A 1 119 ? -14.389 14.264 31.873 1.00 73.81 119 PHE A CA 1
ATOM 990 C C . PHE A 1 119 ? -13.763 13.770 33.185 1.00 73.81 119 PHE A C 1
ATOM 992 O O . PHE A 1 119 ? -14.483 13.487 34.130 1.00 73.81 119 PHE A O 1
ATOM 999 N N . GLU A 1 120 ? -12.445 13.644 33.318 1.00 67.25 120 GLU A N 1
ATOM 1000 C CA . GLU A 1 120 ? -11.874 13.239 34.612 1.00 67.25 120 GLU A CA 1
ATOM 1001 C C . GLU A 1 120 ? -12.210 14.256 35.725 1.00 67.25 120 GLU A C 1
ATOM 1003 O O . GLU A 1 120 ? -12.472 13.846 36.857 1.00 67.25 120 GLU A O 1
ATOM 1008 N N . ASP A 1 121 ? -12.332 15.543 35.378 1.00 68.75 121 ASP A N 1
ATOM 1009 C CA . ASP A 1 121 ? -12.489 16.643 36.336 1.00 68.75 121 ASP A CA 1
ATOM 1010 C C . ASP A 1 121 ? -13.897 17.280 36.339 1.00 68.75 121 ASP A C 1
ATOM 1012 O O . ASP A 1 121 ? -14.344 17.797 37.366 1.00 68.75 121 ASP A O 1
ATOM 1016 N N . GLU A 1 122 ? -14.636 17.222 35.222 1.00 71.12 122 GLU A N 1
ATOM 1017 C CA . GLU A 1 122 ? -15.949 17.871 35.070 1.00 71.12 122 GLU A CA 1
ATOM 1018 C C . GLU A 1 122 ? -17.110 16.858 35.091 1.00 71.12 122 GLU A C 1
ATOM 1020 O O . GLU A 1 122 ? -17.435 16.197 34.100 1.00 71.12 122 GLU A O 1
ATOM 1025 N N . VAL A 1 123 ? -17.774 16.737 36.246 1.00 61.50 123 VAL A N 1
ATOM 1026 C CA . VAL A 1 123 ? -18.815 15.718 36.499 1.00 61.50 123 VAL A CA 1
ATOM 1027 C C . VAL A 1 123 ? -20.085 15.928 35.660 1.00 61.50 123 VAL A C 1
ATOM 1029 O O . VAL A 1 123 ? -20.710 14.954 35.249 1.00 61.50 123 VAL A O 1
ATOM 1032 N N . GLU A 1 124 ? -20.455 17.177 35.364 1.00 62.22 124 GLU A N 1
ATOM 1033 C CA . GLU A 1 124 ? -21.670 17.515 34.599 1.00 62.22 124 GLU A CA 1
ATOM 1034 C C . GLU A 1 124 ? -21.444 17.571 33.079 1.00 62.22 124 GLU A C 1
ATOM 1036 O O . GLU A 1 124 ? -22.391 17.785 32.318 1.00 62.22 124 GLU A O 1
ATOM 1041 N N . LYS A 1 125 ? -20.204 17.376 32.612 1.00 69.25 125 LYS A N 1
ATOM 1042 C CA . LYS A 1 125 ? -19.884 17.483 31.191 1.00 69.25 125 LYS A CA 1
ATOM 1043 C C . LYS A 1 125 ? -20.527 16.344 30.399 1.00 69.25 125 LYS A C 1
ATOM 1045 O O . LYS A 1 125 ? -20.381 15.163 30.717 1.00 69.25 125 LYS A O 1
ATOM 1050 N N . VAL A 1 126 ? -21.208 16.717 29.320 1.00 70.44 126 VAL A N 1
ATOM 1051 C CA . VAL A 1 126 ? -21.756 15.806 28.312 1.00 70.44 126 VAL A CA 1
ATOM 1052 C C . VAL A 1 126 ? -21.059 16.104 26.989 1.00 70.44 126 VAL A C 1
ATOM 1054 O O . VAL A 1 126 ? -20.790 17.263 26.684 1.00 70.44 126 VAL A O 1
ATOM 1057 N N . ILE A 1 127 ? -20.771 15.066 26.205 1.00 76.56 127 ILE A N 1
ATOM 1058 C CA . ILE A 1 127 ? -20.349 15.190 24.808 1.00 76.56 127 ILE A CA 1
ATOM 1059 C C . ILE A 1 127 ? -21.588 14.833 23.984 1.00 76.56 127 ILE A C 1
ATOM 1061 O O . ILE A 1 127 ? -21.917 13.651 23.898 1.00 76.56 127 ILE A O 1
ATOM 1065 N N . PRO A 1 128 ? -22.324 15.819 23.434 1.00 76.56 128 PRO A N 1
ATOM 1066 C CA . PRO A 1 128 ? -23.631 15.578 22.817 1.00 76.56 128 PRO A CA 1
ATOM 1067 C C . PRO A 1 128 ? -23.598 14.602 21.637 1.00 76.56 128 PRO A C 1
ATOM 1069 O O . PRO A 1 128 ? -24.600 13.954 21.357 1.00 76.56 128 PRO A O 1
ATOM 1072 N N . GLN A 1 129 ? -22.449 14.498 20.966 1.00 83.62 129 GLN A N 1
ATOM 1073 C CA . GLN A 1 129 ? -22.230 13.598 19.834 1.00 83.62 129 GLN A CA 1
ATOM 1074 C C . GLN A 1 129 ? -22.084 12.120 20.228 1.00 83.62 129 GLN A C 1
ATOM 1076 O O . GLN A 1 129 ? -22.240 11.270 19.365 1.00 83.62 129 GLN A O 1
ATOM 1081 N N . LEU A 1 130 ? -21.821 11.778 21.499 1.00 90.00 130 LEU A N 1
ATOM 1082 C CA . LEU A 1 130 ? -21.646 10.377 21.906 1.00 90.00 130 LEU A CA 1
ATOM 1083 C C . LEU A 1 130 ? -22.975 9.740 22.355 1.00 90.00 130 LEU A C 1
ATOM 1085 O O . LEU A 1 130 ? -23.565 10.196 23.343 1.00 90.00 130 LEU A O 1
ATOM 1089 N N . PRO A 1 131 ? -23.447 8.659 21.704 1.00 89.44 131 PRO A N 1
ATOM 1090 C CA . PRO A 1 131 ? -24.676 7.985 22.105 1.00 89.44 131 PRO A CA 1
ATOM 1091 C C . PRO A 1 131 ? -24.495 7.202 23.415 1.00 89.44 131 PRO A C 1
ATOM 1093 O O . PRO A 1 131 ? -23.628 6.343 23.537 1.00 89.44 131 PRO A O 1
ATOM 1096 N N . LYS A 1 132 ? -25.370 7.440 24.402 1.00 84.69 132 LYS A N 1
ATOM 1097 C CA . LYS A 1 132 ? -25.383 6.676 25.669 1.00 84.69 132 LYS A CA 1
ATOM 1098 C C . LYS A 1 132 ? -26.061 5.306 25.580 1.00 84.69 132 LYS A C 1
ATOM 1100 O O . LYS A 1 132 ? -25.867 4.472 26.453 1.00 84.69 132 LYS A O 1
ATOM 1105 N N . ASN A 1 133 ? -26.909 5.090 24.579 1.00 85.62 133 ASN A N 1
ATOM 1106 C CA . ASN A 1 133 ? -27.770 3.909 24.458 1.00 85.62 133 ASN A CA 1
ATOM 1107 C C . ASN A 1 133 ? -27.331 2.935 23.353 1.00 85.62 133 ASN A C 1
ATOM 1109 O O . ASN A 1 133 ? -28.091 2.030 23.012 1.00 85.62 133 ASN A O 1
ATOM 1113 N N . LYS A 1 134 ? -26.141 3.133 22.780 1.00 90.44 134 LYS A N 1
ATOM 1114 C CA . LYS A 1 134 ? -25.543 2.263 21.766 1.00 90.44 134 LYS A CA 1
ATOM 1115 C C . LYS A 1 134 ? -24.150 1.839 22.226 1.00 90.44 134 LYS A C 1
ATOM 1117 O O . LYS A 1 134 ? -23.461 2.624 22.874 1.00 90.44 134 LYS A O 1
ATOM 1122 N N . GLY A 1 135 ? -23.746 0.623 21.866 1.00 93.56 135 GLY A N 1
ATOM 1123 C CA . GLY A 1 135 ? -22.357 0.196 22.008 1.00 93.56 135 GLY A CA 1
ATOM 1124 C C . GLY A 1 135 ? -21.464 0.985 21.050 1.00 93.56 135 GLY A C 1
ATOM 1125 O O . GLY A 1 135 ? -21.813 1.142 19.881 1.00 93.56 135 GLY A O 1
ATOM 1126 N N . MET A 1 136 ? -20.336 1.488 21.545 1.00 96.19 136 MET A N 1
ATOM 1127 C CA . MET A 1 136 ? -19.377 2.281 20.772 1.00 96.19 136 MET A CA 1
ATOM 1128 C C . MET A 1 136 ? -18.020 1.587 20.709 1.00 96.19 136 MET A C 1
ATOM 1130 O O . MET A 1 136 ? -17.519 1.085 21.718 1.00 96.19 136 MET A O 1
ATOM 1134 N N . ILE A 1 137 ? -17.396 1.610 19.536 1.00 97.69 137 ILE A N 1
ATOM 1135 C CA . ILE A 1 137 ? -16.037 1.119 19.322 1.00 97.69 137 ILE A CA 1
ATOM 1136 C C . ILE A 1 137 ? -15.093 2.319 19.321 1.00 97.69 137 ILE A C 1
ATOM 1138 O O . ILE A 1 137 ? -15.145 3.161 18.432 1.00 97.69 137 ILE A O 1
ATOM 1142 N N . ILE A 1 138 ? -14.235 2.413 20.332 1.00 97.69 138 ILE A N 1
ATOM 1143 C CA . ILE A 1 138 ? -13.292 3.516 20.506 1.00 97.69 138 ILE A CA 1
ATOM 1144 C C . ILE A 1 138 ? -11.968 3.148 19.841 1.00 97.69 138 ILE A C 1
ATOM 1146 O O . ILE A 1 138 ? -11.383 2.102 20.140 1.0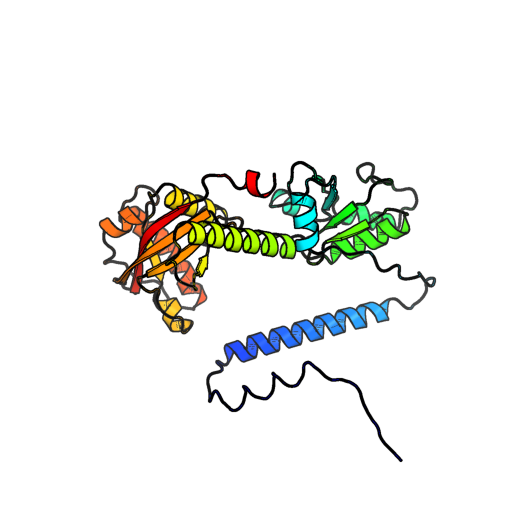0 97.69 138 ILE A O 1
ATOM 1150 N N . THR A 1 139 ? -11.457 4.028 18.985 1.00 97.94 139 THR A N 1
ATOM 1151 C CA . THR A 1 139 ? -10.185 3.827 18.286 1.00 97.94 139 THR A CA 1
ATOM 1152 C C . THR A 1 139 ? -9.264 5.037 18.390 1.00 97.94 139 THR A C 1
ATOM 1154 O O . THR A 1 139 ? -9.678 6.166 18.644 1.00 97.94 139 THR A O 1
ATOM 1157 N N . CYS A 1 140 ? -7.967 4.789 18.235 1.00 97.38 140 CYS A N 1
ATOM 1158 C CA . CYS A 1 140 ? -6.964 5.822 18.023 1.00 97.38 140 CYS A CA 1
ATOM 1159 C C . CYS A 1 140 ? -5.856 5.261 17.124 1.00 97.38 140 CYS A C 1
ATOM 1161 O O . CYS A 1 140 ? -6.069 4.266 16.447 1.00 97.38 140 CYS A O 1
ATOM 1163 N N . THR A 1 141 ? -4.658 5.852 17.106 1.00 97.31 141 THR A N 1
ATOM 1164 C CA . THR A 1 141 ? -3.573 5.340 16.249 1.00 97.31 141 THR A CA 1
ATOM 1165 C C . THR A 1 141 ? -3.180 3.902 16.611 1.00 97.31 141 THR A C 1
ATOM 1167 O O . THR A 1 141 ? -3.252 3.039 15.752 1.00 97.31 141 THR A O 1
ATOM 1170 N N . THR A 1 142 ? -2.828 3.640 17.876 1.00 95.12 142 THR A N 1
ATOM 1171 C CA . THR A 1 142 ? -2.286 2.340 18.335 1.00 95.12 142 THR A CA 1
ATOM 1172 C C . THR A 1 142 ? -3.109 1.671 19.445 1.00 95.12 142 THR A C 1
ATOM 1174 O O . THR A 1 142 ? -2.651 0.735 20.090 1.00 95.12 142 THR A O 1
ATOM 1177 N N . GLY A 1 143 ? -4.298 2.194 19.756 1.00 93.12 143 GLY A N 1
ATOM 1178 C CA . GLY A 1 143 ? -5.171 1.708 20.837 1.00 93.12 143 GLY A CA 1
ATOM 1179 C C . GLY A 1 143 ? -4.922 2.338 22.219 1.00 93.12 143 GLY A C 1
ATOM 1180 O O . GLY A 1 143 ? -5.864 2.532 22.978 1.00 93.12 143 GLY A O 1
ATOM 1181 N N . ASN A 1 144 ? -3.708 2.802 22.540 1.00 92.69 144 ASN A N 1
ATOM 1182 C CA . ASN A 1 144 ? -3.376 3.294 23.894 1.00 92.69 144 ASN A CA 1
ATOM 1183 C C . ASN A 1 144 ? -4.272 4.444 24.400 1.00 92.69 144 ASN A C 1
ATOM 1185 O O . ASN A 1 144 ? -4.796 4.411 25.514 1.00 92.69 144 ASN A O 1
ATOM 1189 N N . SER A 1 145 ? -4.461 5.488 23.582 1.00 94.88 145 SER A N 1
ATOM 1190 C CA . SER A 1 145 ? -5.354 6.601 23.955 1.00 94.88 145 SER A CA 1
ATOM 1191 C C . SER A 1 145 ? -6.827 6.185 23.954 1.00 94.88 145 SER A C 1
ATOM 1193 O O . SER A 1 145 ? -7.601 6.747 24.726 1.00 94.88 145 SER A O 1
ATOM 1195 N N . ALA A 1 146 ? -7.199 5.202 23.127 1.00 95.88 146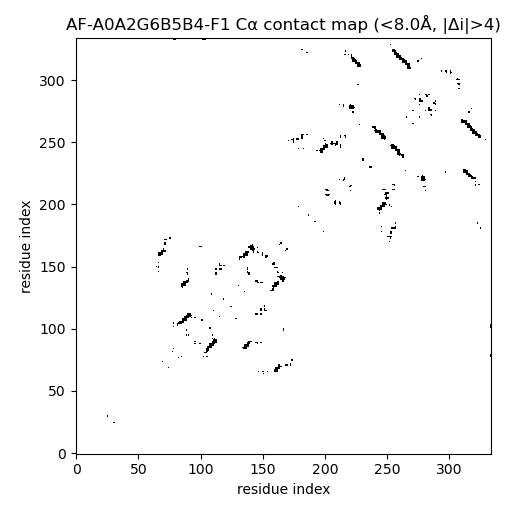 ALA A N 1
ATOM 1196 C CA . ALA A 1 146 ? -8.561 4.696 23.050 1.00 95.88 146 ALA A CA 1
ATOM 1197 C C . ALA A 1 146 ? -8.916 3.955 24.339 1.00 95.88 146 ALA A C 1
ATOM 1199 O O . ALA A 1 146 ? -9.944 4.257 24.929 1.00 95.88 146 ALA A O 1
ATOM 1200 N N . THR A 1 147 ? -8.013 3.118 24.861 1.00 96.00 147 THR A N 1
ATOM 1201 C CA . THR A 1 147 ? -8.173 2.462 26.167 1.00 96.00 147 THR A CA 1
ATOM 1202 C C . THR A 1 147 ? -8.376 3.470 27.293 1.00 96.00 147 THR A C 1
ATOM 1204 O O . THR A 1 147 ? -9.288 3.311 28.103 1.00 96.00 147 THR A O 1
ATOM 1207 N N . LYS A 1 148 ? -7.577 4.549 27.337 1.00 93.69 148 LYS A N 1
ATOM 1208 C CA . LYS A 1 148 ? -7.765 5.595 28.355 1.00 93.69 148 LYS A CA 1
ATOM 1209 C C . LYS A 1 148 ? -9.137 6.268 28.222 1.00 93.69 148 LYS A C 1
ATOM 1211 O O . LYS A 1 148 ? -9.841 6.394 29.218 1.00 93.69 148 LYS A O 1
ATOM 1216 N N . CYS A 1 149 ? -9.524 6.674 27.012 1.00 94.44 149 CYS A N 1
ATOM 1217 C CA . CYS A 1 149 ? -10.828 7.296 26.768 1.00 94.44 149 CYS A CA 1
ATOM 1218 C C . CYS A 1 149 ? -11.984 6.349 27.113 1.00 94.44 149 CYS A C 1
ATOM 1220 O O . CYS A 1 149 ? -12.943 6.763 27.753 1.00 94.44 149 CYS A O 1
ATOM 1222 N N . ALA A 1 150 ? -11.868 5.073 26.753 1.00 95.00 150 ALA A N 1
ATOM 1223 C CA . ALA A 1 150 ? -12.877 4.068 27.031 1.00 95.00 150 ALA A CA 1
ATOM 1224 C C . ALA A 1 150 ? -13.050 3.829 28.537 1.00 95.00 150 ALA A C 1
ATOM 1226 O O . ALA A 1 150 ? -14.181 3.755 28.989 1.00 95.00 150 ALA A O 1
ATOM 1227 N N . ASN A 1 151 ? -11.982 3.819 29.342 1.00 93.25 151 ASN A N 1
ATOM 1228 C CA . ASN A 1 151 ? -12.118 3.754 30.805 1.00 93.25 151 ASN A CA 1
ATOM 1229 C C . ASN A 1 151 ? -12.925 4.943 31.365 1.00 93.25 151 ASN A C 1
ATOM 1231 O O . ASN A 1 151 ? -13.838 4.755 32.163 1.00 93.25 151 ASN A O 1
ATOM 1235 N N . ILE A 1 152 ? -12.633 6.165 30.906 1.00 91.62 152 ILE A N 1
ATOM 1236 C CA . ILE A 1 152 ? -13.330 7.389 31.346 1.00 91.62 152 ILE A CA 1
ATOM 1237 C C . ILE A 1 152 ? -14.817 7.370 30.958 1.00 91.62 152 ILE A C 1
ATOM 1239 O O . ILE A 1 152 ? -15.671 7.853 31.708 1.00 91.62 152 ILE A O 1
ATOM 1243 N N . LEU A 1 153 ? -15.124 6.843 29.770 1.00 91.94 153 LEU A N 1
ATOM 1244 C CA . LEU A 1 153 ? -16.488 6.684 29.274 1.00 91.94 153 LEU A CA 1
ATOM 1245 C C . LEU A 1 153 ? -17.218 5.540 30.001 1.00 91.94 153 LEU A C 1
ATOM 1247 O O . LEU A 1 153 ? -18.373 5.705 30.385 1.00 91.94 153 LEU A O 1
ATOM 1251 N N . ALA A 1 154 ? -16.550 4.418 30.268 1.00 91.88 154 ALA A N 1
ATOM 1252 C CA . ALA A 1 154 ? -17.111 3.301 31.026 1.00 91.88 154 ALA A CA 1
ATOM 1253 C C . ALA A 1 154 ? -17.490 3.718 32.458 1.00 91.88 154 ALA A C 1
ATOM 1255 O O . ALA A 1 154 ? -18.580 3.386 32.916 1.00 91.88 154 ALA A O 1
ATOM 1256 N N . ASP A 1 155 ? -16.668 4.548 33.117 1.00 89.56 155 ASP A N 1
ATOM 1257 C CA . ASP A 1 155 ? -16.964 5.158 34.429 1.00 89.56 155 ASP A CA 1
ATOM 1258 C C . ASP A 1 155 ? -18.224 6.059 34.418 1.00 89.56 155 ASP A C 1
ATOM 1260 O O . ASP A 1 155 ? -18.691 6.504 35.468 1.00 89.56 155 ASP A O 1
ATOM 1264 N N . ARG A 1 156 ? -18.780 6.352 33.235 1.00 86.38 156 ARG A N 1
ATOM 1265 C CA . ARG A 1 156 ? -19.992 7.159 33.002 1.00 86.38 156 ARG A CA 1
ATOM 1266 C C . ARG A 1 156 ? -21.133 6.380 32.352 1.00 86.38 156 ARG A C 1
ATOM 1268 O O . ARG A 1 156 ? -22.036 6.991 31.757 1.00 86.38 156 ARG A O 1
ATOM 1275 N N . ASP A 1 157 ? -21.074 5.059 32.479 1.00 89.06 157 ASP A N 1
ATOM 1276 C CA . ASP A 1 157 ? -22.069 4.102 32.002 1.00 89.06 157 ASP A CA 1
ATOM 1277 C C . ASP A 1 157 ? -22.237 4.078 30.471 1.00 89.06 157 ASP A C 1
ATOM 1279 O O . ASP A 1 157 ? -23.302 3.720 29.969 1.00 89.06 157 ASP A O 1
ATOM 1283 N N . TYR A 1 158 ? -21.208 4.460 29.706 1.00 92.12 158 TYR A N 1
ATOM 1284 C CA . TYR A 1 158 ? -21.191 4.207 28.261 1.00 92.12 158 TYR A CA 1
ATOM 1285 C C . TYR A 1 158 ? -20.768 2.753 27.985 1.00 92.12 158 TYR A C 1
ATOM 1287 O O . TYR A 1 158 ? -19.786 2.273 28.554 1.00 92.12 158 TYR A O 1
ATOM 1295 N N . ASP A 1 159 ? -21.465 2.059 27.077 1.00 94.00 159 ASP A N 1
ATOM 1296 C CA . ASP A 1 159 ? -21.042 0.738 26.586 1.00 94.00 159 ASP A CA 1
ATOM 1297 C C . ASP A 1 159 ? -19.956 0.923 25.526 1.00 94.00 159 ASP A C 1
ATOM 1299 O O . ASP A 1 159 ? -20.223 1.336 24.397 1.00 94.00 159 ASP A O 1
ATOM 1303 N N . VAL A 1 160 ? -18.711 0.666 25.914 1.00 95.69 160 VAL A N 1
ATOM 1304 C CA . VAL A 1 160 ? -17.533 0.904 25.080 1.00 95.69 160 VAL A CA 1
ATOM 1305 C C . VAL A 1 160 ? -16.724 -0.369 24.878 1.00 95.69 160 VAL A C 1
ATOM 1307 O O . VAL A 1 160 ? -16.539 -1.177 25.789 1.00 95.69 160 VAL A O 1
ATOM 1310 N N . THR A 1 161 ? -16.214 -0.520 23.663 1.00 97.62 161 THR A N 1
ATOM 1311 C CA . THR A 1 161 ? -15.261 -1.553 23.254 1.00 97.62 161 THR A CA 1
ATOM 1312 C C . THR A 1 161 ? -14.074 -0.865 22.588 1.00 97.62 161 THR A C 1
ATOM 1314 O O . THR A 1 161 ? -14.260 0.123 21.889 1.00 97.62 161 THR A O 1
ATOM 1317 N N . VAL A 1 162 ? -12.848 -1.327 22.810 1.00 98.19 162 VAL A N 1
ATOM 1318 C CA . VAL A 1 162 ? -11.640 -0.723 22.222 1.00 98.19 162 VAL A CA 1
ATOM 1319 C C . VAL A 1 162 ? -11.173 -1.541 21.027 1.00 98.19 162 VAL A C 1
ATOM 1321 O O . VAL A 1 162 ? -11.046 -2.758 21.139 1.00 98.19 162 VAL A O 1
ATOM 1324 N N . LEU A 1 163 ? -10.867 -0.878 19.909 1.00 98.25 163 LEU A N 1
ATOM 1325 C CA . LEU A 1 163 ? -10.198 -1.524 18.778 1.00 98.25 163 LEU A CA 1
ATOM 1326 C C . LEU A 1 163 ? -8.738 -1.835 19.137 1.00 98.25 163 LEU A C 1
ATOM 1328 O O . LEU A 1 163 ? -7.931 -0.923 19.354 1.00 98.25 163 LEU A O 1
ATOM 1332 N N . GLU A 1 164 ? -8.395 -3.119 19.204 1.00 97.56 164 GLU A N 1
ATOM 1333 C CA . GLU A 1 164 ? -7.038 -3.576 19.505 1.00 97.56 164 GLU A CA 1
ATOM 1334 C C . GLU A 1 164 ? -6.058 -3.114 18.428 1.00 97.56 164 GLU A C 1
ATOM 1336 O O . GLU A 1 164 ? -6.326 -3.225 17.236 1.00 97.56 164 GLU A O 1
ATOM 1341 N N . GLY A 1 165 ? -4.930 -2.534 18.849 1.00 96.50 165 GLY A N 1
ATOM 1342 C CA . GLY A 1 165 ? -3.935 -1.965 17.935 1.00 96.50 165 GLY A CA 1
ATOM 1343 C C . GLY A 1 165 ? -4.399 -0.719 17.164 1.00 96.50 165 GLY A C 1
ATOM 1344 O O . GLY A 1 165 ? -3.592 -0.112 16.463 1.00 96.50 165 GLY A O 1
ATOM 1345 N N . GLY A 1 166 ? -5.651 -0.281 17.345 1.00 97.50 166 GLY A N 1
ATOM 1346 C CA . GLY A 1 166 ? -6.215 0.919 16.733 1.00 97.50 166 GLY A CA 1
ATOM 1347 C C . GLY A 1 166 ? -6.224 0.890 15.202 1.00 97.50 166 GLY A C 1
ATOM 1348 O O . GLY A 1 166 ? -6.274 -0.161 14.568 1.00 97.50 166 GLY A O 1
ATOM 1349 N N . ILE A 1 167 ? -6.158 2.080 14.608 1.00 96.69 167 ILE A N 1
ATOM 1350 C CA . ILE A 1 167 ? -6.132 2.283 13.156 1.00 96.69 167 ILE A CA 1
ATOM 1351 C C . ILE A 1 167 ? -4.925 1.604 12.498 1.00 96.69 167 ILE A C 1
ATOM 1353 O O . ILE A 1 167 ? -5.051 1.127 11.377 1.00 96.69 167 ILE A O 1
ATOM 1357 N N . THR A 1 168 ? -3.772 1.513 13.170 1.00 96.25 168 THR A N 1
ATOM 1358 C CA . THR A 1 168 ? -2.600 0.818 12.613 1.00 96.25 168 THR A CA 1
ATOM 1359 C C . THR A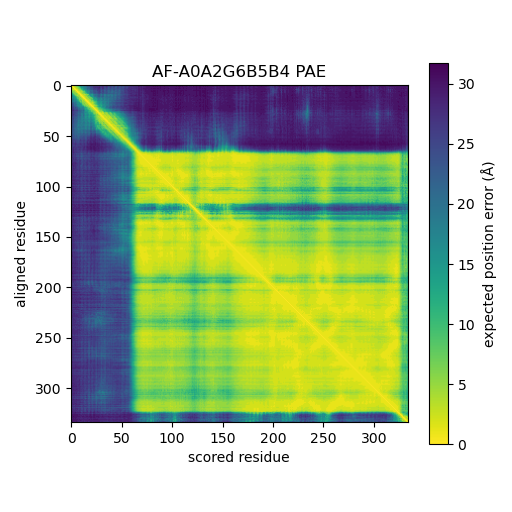 1 168 ? -2.900 -0.657 12.339 1.00 96.25 168 THR A C 1
ATOM 1361 O O . THR A 1 168 ? -2.694 -1.108 11.217 1.00 96.25 168 THR A O 1
ATOM 1364 N N . ALA A 1 169 ? -3.454 -1.377 13.320 1.00 97.56 169 ALA A N 1
ATOM 1365 C CA . ALA A 1 169 ? -3.823 -2.783 13.139 1.00 97.56 169 ALA A CA 1
ATOM 1366 C C . ALA A 1 169 ? -4.973 -2.961 12.137 1.00 97.56 169 ALA A C 1
ATOM 1368 O O . ALA A 1 169 ? -4.999 -3.942 11.400 1.00 97.56 169 ALA A O 1
ATOM 1369 N N . TRP A 1 170 ? -5.904 -2.003 12.074 1.00 97.06 170 TRP A N 1
ATOM 1370 C CA . TRP A 1 170 ? -6.947 -1.996 11.048 1.00 97.06 170 TRP A CA 1
ATOM 1371 C C . TRP A 1 170 ? -6.367 -1.922 9.634 1.00 97.06 170 TRP A C 1
ATOM 1373 O O . TRP A 1 170 ? -6.699 -2.770 8.813 1.00 97.06 170 TRP A O 1
ATOM 1383 N N . LYS A 1 171 ? -5.489 -0.944 9.360 1.00 95.12 171 LYS A N 1
ATOM 1384 C CA . LYS A 1 171 ? -4.874 -0.752 8.034 1.00 95.12 171 LYS A CA 1
ATOM 1385 C C . LYS A 1 171 ? -4.091 -1.983 7.585 1.00 95.12 171 LYS A C 1
ATOM 1387 O O . LYS A 1 171 ? -4.243 -2.422 6.452 1.00 95.12 171 LYS A O 1
ATOM 1392 N N . GLU A 1 172 ? -3.299 -2.556 8.487 1.00 95.94 172 GLU A N 1
ATOM 1393 C CA . GLU A 1 172 ? -2.551 -3.786 8.218 1.00 95.94 172 GLU A CA 1
ATOM 1394 C C . GLU A 1 172 ? -3.489 -4.951 7.876 1.00 95.94 172 GLU A C 1
ATOM 1396 O O . GLU A 1 172 ? -3.274 -5.655 6.892 1.00 95.94 172 GLU A O 1
ATOM 1401 N N . TYR A 1 173 ? -4.569 -5.122 8.643 1.00 97.00 173 TYR A N 1
ATOM 1402 C CA . TYR A 1 173 ? -5.529 -6.193 8.401 1.00 97.00 173 TYR A CA 1
ATOM 1403 C C . TYR A 1 173 ? -6.239 -6.054 7.047 1.00 97.00 173 TYR A C 1
ATOM 1405 O O . TYR A 1 173 ? -6.299 -7.023 6.295 1.00 97.00 173 TYR A O 1
ATOM 1413 N N . VAL A 1 174 ? -6.761 -4.866 6.715 1.00 95.06 174 VAL A N 1
ATOM 1414 C CA . VAL A 1 174 ? -7.484 -4.661 5.444 1.00 95.06 174 VAL A CA 1
ATOM 1415 C C . VAL A 1 174 ? -6.563 -4.744 4.229 1.00 95.06 174 VAL A C 1
ATOM 1417 O O . VAL A 1 174 ? -6.974 -5.273 3.199 1.00 95.06 174 VAL A O 1
ATOM 1420 N N . SER A 1 175 ? -5.309 -4.299 4.360 1.00 95.38 175 SER A N 1
ATOM 1421 C CA . SER A 1 175 ? -4.290 -4.470 3.323 1.00 95.38 175 SER A CA 1
ATOM 1422 C C . SER A 1 175 ? -4.047 -5.957 3.055 1.00 95.38 175 SER A C 1
ATOM 1424 O O . SER A 1 175 ? -4.228 -6.408 1.923 1.00 95.38 175 SER A O 1
ATOM 1426 N N . ASN A 1 176 ? -3.771 -6.745 4.101 1.00 96.56 176 ASN A N 1
ATOM 1427 C CA . ASN A 1 176 ? -3.554 -8.188 3.980 1.00 96.56 176 ASN A CA 1
ATOM 1428 C C . ASN A 1 176 ? -4.779 -8.925 3.416 1.00 96.56 176 ASN A C 1
ATOM 1430 O O . ASN A 1 176 ? -4.622 -9.751 2.520 1.00 96.56 176 ASN A O 1
ATOM 1434 N N . GLU A 1 177 ? -5.997 -8.598 3.868 1.00 95.62 177 GLU A N 1
ATOM 1435 C CA . GLU A 1 177 ? -7.219 -9.196 3.306 1.00 95.62 177 GLU A CA 1
ATOM 1436 C C . GLU A 1 177 ? -7.353 -8.898 1.812 1.00 95.62 177 GLU A C 1
ATOM 1438 O O . GLU A 1 177 ? -7.658 -9.804 1.036 1.00 95.62 177 GLU A O 1
ATOM 1443 N N . SER A 1 178 ? -7.071 -7.659 1.394 1.00 95.75 178 SER A N 1
ATOM 1444 C CA . SER A 1 178 ? -7.172 -7.268 -0.014 1.00 95.75 178 SER A CA 1
ATOM 1445 C C . SER A 1 178 ? -6.174 -8.020 -0.898 1.00 95.75 178 SER A C 1
ATOM 1447 O O . SER A 1 178 ? -6.525 -8.455 -1.997 1.00 95.75 178 SER A O 1
ATOM 1449 N N . ILE A 1 179 ? -4.954 -8.227 -0.392 1.00 96.62 179 ILE A N 1
ATOM 1450 C CA . ILE A 1 179 ? -3.877 -8.973 -1.048 1.00 96.62 179 ILE A CA 1
ATOM 1451 C C . ILE A 1 179 ? -4.279 -10.440 -1.204 1.00 96.62 179 ILE A C 1
ATOM 1453 O O . ILE A 1 179 ? -4.251 -10.974 -2.315 1.00 96.62 179 ILE A O 1
ATOM 1457 N N . GLU A 1 180 ? -4.685 -11.085 -0.108 1.00 95.56 180 GLU A N 1
ATOM 1458 C CA . GLU A 1 180 ? -5.114 -12.486 -0.111 1.00 95.56 180 GLU A CA 1
ATOM 1459 C C . GLU A 1 180 ? -6.304 -12.691 -1.051 1.00 95.56 180 GLU A C 1
ATOM 1461 O O . GLU A 1 180 ? -6.293 -13.591 -1.894 1.00 95.56 180 GLU A O 1
ATOM 1466 N N . ARG A 1 181 ? -7.310 -11.816 -0.967 1.00 94.62 181 ARG A N 1
ATOM 1467 C CA . ARG A 1 181 ? -8.498 -11.878 -1.815 1.00 94.62 181 ARG A CA 1
ATOM 1468 C C . ARG A 1 181 ? -8.145 -11.753 -3.295 1.00 94.62 181 ARG A C 1
ATOM 1470 O O . ARG A 1 181 ? -8.590 -12.585 -4.087 1.00 94.62 181 ARG A O 1
ATOM 1477 N N . MET A 1 182 ? -7.355 -10.746 -3.672 1.00 95.19 182 MET A N 1
ATOM 1478 C CA . MET A 1 182 ? -6.933 -10.557 -5.062 1.00 95.19 182 MET A CA 1
ATOM 1479 C C . MET A 1 182 ? -6.178 -11.781 -5.579 1.00 95.19 182 MET A C 1
ATOM 1481 O O . MET A 1 182 ? -6.423 -12.233 -6.700 1.00 95.19 182 MET A O 1
ATOM 1485 N N . TRP A 1 183 ? -5.289 -12.345 -4.761 1.00 96.06 183 TRP A N 1
ATOM 1486 C CA . TRP A 1 183 ? -4.527 -13.523 -5.145 1.00 96.06 183 TRP A CA 1
ATOM 1487 C C . TRP A 1 183 ? -5.408 -14.760 -5.344 1.00 96.06 183 TRP A C 1
ATOM 1489 O O . TRP A 1 183 ? -5.243 -15.489 -6.323 1.00 96.06 183 TRP A O 1
ATOM 1499 N N . GLU A 1 184 ? -6.376 -15.003 -4.459 1.00 94.25 184 GLU A N 1
ATOM 1500 C CA . GLU A 1 184 ? -7.325 -16.111 -4.615 1.00 94.25 184 GLU A CA 1
ATOM 1501 C C . GLU A 1 184 ? -8.204 -15.949 -5.862 1.00 94.25 184 GLU A C 1
ATOM 1503 O O . GLU A 1 184 ? -8.408 -16.906 -6.620 1.00 94.25 184 GLU A O 1
ATOM 1508 N N . GLU A 1 185 ? -8.685 -14.733 -6.130 1.00 94.44 185 GLU A N 1
ATOM 1509 C CA . GLU A 1 185 ? -9.442 -14.430 -7.345 1.00 94.44 185 GLU A CA 1
ATOM 1510 C C . GLU A 1 185 ? -8.597 -14.662 -8.606 1.00 94.44 185 GLU A C 1
ATOM 1512 O O . GLU A 1 185 ? -9.065 -15.318 -9.544 1.00 94.44 185 GLU A O 1
ATOM 1517 N N . PHE A 1 186 ? -7.338 -14.214 -8.598 1.00 95.44 186 PHE A N 1
ATOM 1518 C CA . PHE A 1 186 ? -6.371 -14.441 -9.668 1.00 95.44 186 PHE A CA 1
ATOM 1519 C C . PHE A 1 186 ? -6.087 -15.933 -9.893 1.00 95.44 186 PHE A C 1
ATOM 1521 O O . PHE A 1 186 ? -6.143 -16.407 -11.029 1.00 95.44 186 PHE A O 1
ATOM 1528 N N . LYS A 1 187 ? -5.843 -16.716 -8.837 1.00 95.38 187 LYS A N 1
ATOM 1529 C CA . LYS A 1 187 ? -5.594 -18.166 -8.947 1.00 95.38 187 LYS A CA 1
ATOM 1530 C C . LYS A 1 187 ? -6.787 -18.930 -9.507 1.00 95.38 187 LYS A C 1
ATOM 1532 O O . LYS A 1 187 ? -6.609 -19.909 -10.231 1.00 95.38 187 LYS A O 1
ATOM 1537 N N . ARG A 1 188 ? -8.013 -18.485 -9.218 1.00 94.44 188 ARG A N 1
ATOM 1538 C CA . ARG A 1 188 ? -9.233 -19.117 -9.742 1.00 94.44 188 ARG A CA 1
ATOM 1539 C C . ARG A 1 188 ? -9.296 -19.078 -11.273 1.00 94.44 188 ARG A C 1
ATOM 1541 O O . ARG A 1 188 ? -9.806 -20.019 -11.879 1.00 94.44 188 ARG A O 1
ATOM 1548 N N . ILE A 1 189 ? -8.792 -18.010 -11.889 1.00 94.38 189 ILE A N 1
ATOM 1549 C CA . ILE A 1 189 ? -8.716 -17.860 -13.353 1.00 94.38 189 ILE A CA 1
ATOM 1550 C C . ILE A 1 189 ? -7.372 -18.345 -13.929 1.00 94.38 189 ILE A C 1
ATOM 1552 O O . ILE A 1 189 ? -7.327 -18.769 -15.083 1.00 94.38 189 ILE A O 1
ATOM 1556 N N . HIS A 1 190 ? -6.308 -18.372 -13.121 1.00 94.06 190 HIS A N 1
ATOM 1557 C CA . HIS A 1 190 ? -4.974 -18.855 -13.484 1.00 94.06 190 HIS A CA 1
ATOM 1558 C C . HIS A 1 190 ? -4.539 -20.017 -12.572 1.00 94.06 190 HIS A C 1
ATOM 1560 O O . HIS A 1 190 ? -3.677 -19.841 -11.713 1.00 94.06 190 HIS A O 1
ATOM 1566 N N . PRO A 1 191 ? -5.067 -21.241 -12.769 1.00 92.31 191 PRO A N 1
ATOM 1567 C CA . PRO A 1 191 ? -4.806 -22.374 -11.871 1.00 92.31 191 PRO A CA 1
ATOM 1568 C C . PRO A 1 191 ? -3.342 -22.847 -11.849 1.00 92.31 191 PRO A C 1
ATOM 1570 O O . PRO A 1 191 ? -2.970 -23.632 -10.984 1.00 92.31 191 PRO A O 1
ATOM 1573 N N . ASN A 1 192 ? -2.519 -22.385 -12.797 1.00 91.75 192 ASN A N 1
ATOM 1574 C CA . ASN A 1 192 ? -1.081 -22.662 -12.864 1.00 91.75 192 ASN A CA 1
ATOM 1575 C C . ASN A 1 192 ? -0.221 -21.505 -12.316 1.00 91.75 192 ASN A C 1
ATOM 1577 O O . ASN A 1 192 ? 0.985 -21.484 -12.566 1.00 91.75 192 ASN A O 1
ATOM 1581 N N . ALA A 1 193 ? -0.825 -20.515 -11.651 1.00 92.81 193 ALA A N 1
ATOM 1582 C CA . ALA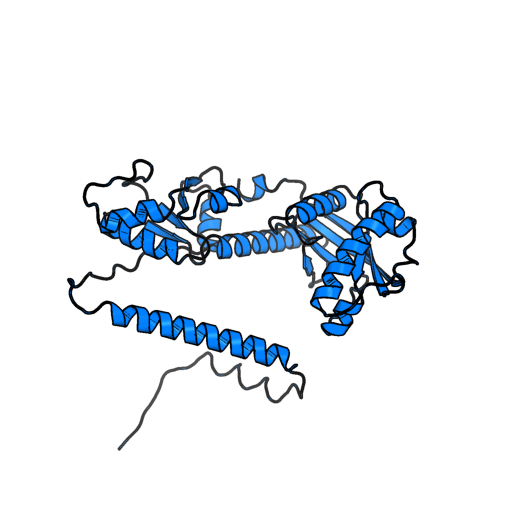 A 1 193 ? -0.087 -19.463 -10.960 1.00 92.81 193 ALA A CA 1
ATOM 1583 C C . ALA A 1 193 ? 0.874 -20.073 -9.916 1.00 92.81 193 ALA A C 1
ATOM 1585 O O . ALA A 1 193 ? 0.574 -21.132 -9.356 1.00 92.81 193 ALA A O 1
ATOM 1586 N N . PRO A 1 194 ? 2.038 -19.446 -9.668 1.00 91.38 194 PRO A N 1
ATOM 1587 C CA . PRO A 1 194 ? 2.987 -19.936 -8.672 1.00 91.38 194 PRO A CA 1
ATOM 1588 C C . PRO A 1 194 ? 2.389 -19.906 -7.258 1.00 91.38 194 PRO A C 1
ATOM 1590 O O . PRO A 1 194 ? 1.401 -19.229 -6.999 1.00 91.38 194 PRO A O 1
ATOM 1593 N N . GLU A 1 195 ? 3.000 -20.625 -6.316 1.00 87.12 195 GLU A N 1
ATOM 1594 C CA . GLU A 1 195 ? 2.608 -20.523 -4.901 1.00 87.12 195 GLU A CA 1
ATOM 1595 C C . GLU A 1 195 ? 3.073 -19.206 -4.266 1.00 87.12 195 GLU A C 1
ATOM 1597 O O . GLU A 1 195 ? 2.420 -18.700 -3.358 1.00 87.12 195 GLU A O 1
ATOM 1602 N N . GLN A 1 196 ? 4.194 -18.661 -4.747 1.00 86.56 196 GLN A N 1
ATOM 1603 C CA . GLN A 1 196 ? 4.828 -17.458 -4.213 1.00 86.56 196 GLN A CA 1
ATOM 1604 C C . GLN A 1 196 ? 4.553 -16.247 -5.106 1.00 86.56 196 GLN A C 1
ATOM 1606 O O . GLN A 1 196 ? 4.599 -16.342 -6.335 1.00 86.56 196 GLN A O 1
ATOM 1611 N N . TYR A 1 197 ? 4.307 -15.117 -4.455 1.00 94.00 197 TYR A N 1
ATOM 1612 C CA . TYR A 1 197 ? 4.164 -13.788 -5.033 1.00 94.00 197 TYR A CA 1
ATOM 1613 C C . TYR A 1 197 ? 4.692 -12.762 -4.029 1.00 94.00 197 TYR A C 1
ATOM 1615 O O . TYR A 1 197 ? 4.834 -13.067 -2.842 1.00 94.00 197 TYR A O 1
ATOM 1623 N N . GLU A 1 198 ? 4.941 -11.550 -4.502 1.00 95.69 198 GLU A N 1
ATOM 1624 C CA . GLU A 1 198 ? 5.270 -10.401 -3.658 1.00 95.69 198 GLU A CA 1
ATOM 1625 C C . GLU A 1 198 ? 4.163 -9.352 -3.751 1.00 95.69 198 GLU A C 1
ATOM 1627 O O . GLU A 1 198 ? 3.398 -9.347 -4.714 1.00 95.69 198 GLU A O 1
ATOM 1632 N N . ALA A 1 199 ? 4.042 -8.484 -2.748 1.00 97.44 199 ALA A N 1
ATOM 1633 C CA . ALA A 1 199 ? 3.070 -7.396 -2.738 1.00 97.44 199 ALA A CA 1
ATOM 1634 C C . ALA A 1 199 ? 3.753 -6.097 -2.304 1.00 97.44 199 ALA A C 1
ATOM 1636 O O . ALA A 1 199 ? 4.365 -6.055 -1.237 1.00 97.44 199 ALA A O 1
ATOM 1637 N N . TRP A 1 200 ? 3.667 -5.057 -3.131 1.00 97.56 200 TRP A N 1
ATOM 1638 C CA . TRP A 1 200 ? 4.356 -3.786 -2.901 1.00 97.56 200 TRP A CA 1
ATOM 1639 C C . TRP A 1 200 ? 3.706 -2.636 -3.685 1.00 97.56 200 TRP A C 1
ATOM 1641 O O . TRP A 1 200 ? 2.971 -2.850 -4.649 1.00 97.56 200 TRP A O 1
ATOM 1651 N N . SER A 1 201 ? 3.956 -1.399 -3.255 1.00 97.75 201 SER A N 1
ATOM 1652 C CA . SER A 1 201 ? 3.493 -0.171 -3.915 1.00 97.75 201 SER A CA 1
ATOM 1653 C C . SER A 1 201 ? 4.644 0.541 -4.617 1.00 97.75 201 SER A C 1
ATOM 1655 O O . SER A 1 201 ? 5.771 0.535 -4.123 1.00 97.75 201 SER A O 1
ATOM 1657 N N . PHE A 1 202 ? 4.357 1.222 -5.723 1.00 97.12 202 PHE A N 1
ATOM 1658 C CA . PHE A 1 202 ? 5.339 2.087 -6.372 1.00 97.12 202 PHE A CA 1
ATOM 1659 C C . PHE A 1 202 ? 5.590 3.376 -5.583 1.00 97.12 202 PHE A C 1
ATOM 1661 O O . PHE A 1 202 ? 4.692 3.917 -4.939 1.00 97.12 202 PHE A O 1
ATOM 1668 N N . GLY A 1 203 ? 6.796 3.924 -5.725 1.00 92.69 203 GLY A N 1
ATOM 1669 C CA . GLY A 1 203 ? 7.148 5.218 -5.153 1.00 92.69 203 GLY A CA 1
ATOM 1670 C C . GLY A 1 203 ? 7.306 5.209 -3.632 1.00 92.69 203 GLY A C 1
ATOM 1671 O O . GLY A 1 203 ? 7.228 4.180 -2.970 1.00 92.69 203 GLY A O 1
ATOM 1672 N N . ASN A 1 204 ? 7.548 6.392 -3.068 1.00 89.12 204 ASN A N 1
ATOM 1673 C CA . ASN A 1 204 ? 7.836 6.584 -1.639 1.00 89.12 204 ASN A CA 1
ATOM 1674 C C . ASN A 1 204 ? 6.785 7.441 -0.910 1.00 89.12 204 ASN A C 1
ATOM 1676 O O . ASN A 1 204 ? 6.996 7.873 0.225 1.00 89.12 204 ASN A O 1
ATOM 1680 N N . SER A 1 205 ? 5.655 7.722 -1.560 1.00 93.00 205 SER A N 1
ATOM 1681 C CA . SER A 1 205 ? 4.545 8.469 -0.974 1.00 93.00 205 SER A CA 1
ATOM 1682 C C . SER A 1 205 ? 3.213 7.868 -1.398 1.00 93.00 205 SER A C 1
ATOM 1684 O O . SER A 1 205 ? 3.107 7.284 -2.473 1.00 93.00 205 SER A O 1
ATOM 1686 N N . LYS A 1 206 ? 2.180 8.073 -0.574 1.00 92.88 206 LYS A N 1
ATOM 1687 C CA . LYS A 1 206 ? 0.815 7.631 -0.876 1.00 92.88 206 LYS A CA 1
ATOM 1688 C C . LYS A 1 206 ? 0.338 8.123 -2.252 1.00 92.88 206 LYS A C 1
ATOM 1690 O O . LYS A 1 206 ? -0.159 7.333 -3.039 1.00 92.88 206 LYS A O 1
ATOM 1695 N N . GLN A 1 207 ? 0.522 9.410 -2.544 1.00 95.00 207 GLN A N 1
ATOM 1696 C CA . GLN A 1 207 ? 0.080 9.993 -3.812 1.00 95.00 207 GLN A CA 1
ATOM 1697 C C . GLN A 1 207 ? 0.784 9.341 -5.007 1.00 95.00 207 GLN A C 1
ATOM 1699 O O . GLN A 1 207 ? 0.138 9.001 -5.989 1.00 95.00 207 GLN A O 1
ATOM 1704 N N . MET A 1 208 ? 2.098 9.132 -4.904 1.00 94.44 208 MET A N 1
ATOM 1705 C CA . MET A 1 208 ? 2.873 8.498 -5.967 1.00 94.44 208 MET A CA 1
ATOM 1706 C C . MET A 1 208 ? 2.457 7.035 -6.166 1.00 94.44 208 MET A C 1
ATOM 1708 O O . MET A 1 208 ? 2.325 6.593 -7.300 1.00 94.44 208 MET A O 1
ATOM 1712 N N . ALA A 1 209 ? 2.191 6.302 -5.083 1.00 97.12 209 ALA A N 1
ATOM 1713 C CA . ALA A 1 209 ? 1.663 4.945 -5.162 1.00 97.12 209 ALA A CA 1
ATOM 1714 C C . ALA A 1 209 ? 0.298 4.902 -5.866 1.00 97.12 209 ALA A C 1
ATOM 1716 O O . ALA A 1 209 ? 0.116 4.077 -6.756 1.00 97.12 209 ALA A O 1
ATOM 1717 N N . ASP A 1 210 ? -0.622 5.813 -5.528 1.00 96.50 210 ASP A N 1
ATOM 1718 C CA . ASP A 1 210 ? -1.930 5.923 -6.188 1.00 96.50 210 ASP A CA 1
ATOM 1719 C C . ASP A 1 210 ? -1.771 6.209 -7.700 1.00 96.50 210 ASP A C 1
ATOM 1721 O O . ASP A 1 210 ? -2.292 5.465 -8.532 1.00 96.50 210 ASP A O 1
ATOM 1725 N N . GLU A 1 211 ? -0.996 7.237 -8.064 1.00 96.31 211 GLU A N 1
ATOM 1726 C CA . GLU A 1 211 ? -0.785 7.663 -9.458 1.00 96.31 211 GLU A CA 1
ATOM 1727 C C . GLU A 1 211 ? -0.102 6.576 -10.308 1.00 96.31 211 GLU A C 1
ATOM 1729 O O . GLU A 1 211 ? -0.524 6.281 -11.428 1.00 96.31 211 GLU A O 1
ATOM 1734 N N . LEU A 1 212 ? 0.951 5.944 -9.785 1.00 97.75 212 LEU A N 1
ATOM 1735 C CA . LEU A 1 212 ? 1.709 4.931 -10.520 1.00 97.75 212 LEU A CA 1
ATOM 1736 C C . LEU A 1 212 ? 0.949 3.606 -10.624 1.00 97.75 212 LEU A C 1
ATOM 1738 O O . LEU A 1 212 ? 1.035 2.933 -11.655 1.00 97.75 212 LEU A O 1
ATOM 1742 N N . ALA A 1 213 ? 0.186 3.232 -9.595 1.00 97.50 213 ALA A N 1
ATOM 1743 C CA . ALA A 1 213 ? -0.650 2.042 -9.650 1.00 97.50 213 ALA A CA 1
ATOM 1744 C C . ALA A 1 213 ? -1.805 2.208 -10.655 1.00 97.50 213 ALA A C 1
ATOM 1746 O O . ALA A 1 213 ? -2.114 1.261 -11.384 1.00 97.50 213 ALA A O 1
ATOM 1747 N N . GLU A 1 214 ? -2.381 3.409 -10.783 1.00 96.81 214 GLU A N 1
ATOM 1748 C CA . GLU A 1 214 ? -3.373 3.720 -11.822 1.00 96.81 214 GLU A CA 1
ATOM 1749 C C . GLU A 1 214 ? -2.789 3.532 -13.232 1.00 96.81 214 GLU A C 1
ATOM 1751 O O . GLU A 1 214 ? -3.380 2.824 -14.052 1.00 96.81 214 GLU A O 1
ATOM 1756 N N . LEU A 1 215 ? -1.575 4.035 -13.493 1.00 98.00 215 LEU A N 1
ATOM 1757 C CA . LEU A 1 215 ? -0.898 3.828 -14.782 1.00 98.00 215 LEU A CA 1
ATOM 1758 C C . LEU A 1 215 ? -0.677 2.343 -15.110 1.00 98.00 215 LEU A C 1
ATOM 1760 O O . LEU A 1 215 ? -0.730 1.961 -16.285 1.00 98.00 215 LEU A O 1
ATOM 1764 N N . VAL A 1 216 ? -0.428 1.500 -14.102 1.00 98.25 216 VAL A N 1
ATOM 1765 C CA . VAL A 1 216 ? -0.322 0.042 -14.279 1.00 98.25 216 VAL A CA 1
ATOM 1766 C C . VAL A 1 216 ? -1.677 -0.564 -14.630 1.00 98.25 216 VAL A C 1
ATOM 1768 O O . VAL A 1 216 ? -1.776 -1.335 -15.585 1.00 98.25 216 VAL A O 1
ATOM 1771 N N . VAL A 1 217 ? -2.734 -0.197 -13.904 1.00 96.88 217 VAL A N 1
ATOM 1772 C CA . VAL A 1 217 ? -4.108 -0.679 -14.131 1.00 96.88 217 VAL A CA 1
ATOM 1773 C C . VAL A 1 217 ? -4.624 -0.292 -15.526 1.00 96.88 217 VAL A C 1
ATOM 1775 O O . VAL A 1 217 ? -5.339 -1.074 -16.170 1.00 96.88 217 VAL A O 1
ATOM 1778 N N . GLU A 1 218 ? -4.244 0.882 -16.029 1.00 96.06 218 GLU A N 1
ATOM 1779 C CA . GLU A 1 218 ? -4.537 1.345 -17.391 1.00 96.06 218 GLU A CA 1
ATOM 1780 C C . GLU A 1 218 ? -3.700 0.643 -18.474 1.00 96.06 218 GLU A C 1
ATOM 1782 O O . GLU A 1 218 ? -4.074 0.655 -19.649 1.00 96.06 218 GLU A O 1
ATOM 1787 N N . GLY A 1 219 ? -2.591 0.001 -18.095 1.00 96.75 219 GLY A N 1
ATOM 1788 C CA . GLY A 1 219 ? -1.639 -0.626 -19.014 1.00 96.75 219 GLY A CA 1
ATOM 1789 C C . GLY A 1 219 ? -0.658 0.357 -19.661 1.00 96.75 219 GLY A C 1
ATOM 1790 O O . GLY A 1 219 ? 0.031 -0.006 -20.616 1.00 96.75 219 GLY A O 1
ATOM 1791 N N . THR A 1 220 ? -0.587 1.594 -19.163 1.00 98.12 220 THR A N 1
ATOM 1792 C CA . THR A 1 220 ? 0.366 2.613 -19.621 1.00 98.12 220 THR A CA 1
ATOM 1793 C C . THR A 1 220 ? 1.761 2.354 -19.050 1.00 98.12 220 THR A C 1
ATOM 1795 O O . THR A 1 220 ? 2.740 2.411 -19.800 1.00 98.12 220 THR A O 1
ATOM 1798 N N . LYS A 1 221 ? 1.849 2.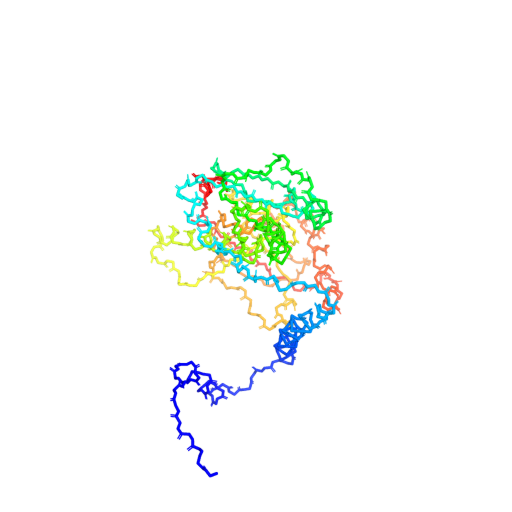036 -17.749 1.00 98.56 221 LYS A N 1
ATOM 1799 C CA . LYS A 1 221 ? 3.091 1.653 -17.062 1.00 98.56 221 LYS A CA 1
ATOM 1800 C C . LYS A 1 221 ? 3.263 0.135 -17.106 1.00 98.56 221 LYS A C 1
ATOM 1802 O O . LYS A 1 221 ? 2.446 -0.620 -16.589 1.00 98.56 221 LYS A O 1
ATOM 1807 N N . THR A 1 222 ? 4.340 -0.303 -17.747 1.00 98.75 222 THR A N 1
ATOM 1808 C CA . THR A 1 222 ? 4.707 -1.716 -17.981 1.00 98.75 222 THR A CA 1
ATOM 1809 C C . THR A 1 222 ? 6.190 -1.979 -17.703 1.00 98.75 222 THR A C 1
ATOM 1811 O O . THR A 1 222 ? 6.733 -3.027 -18.058 1.00 98.75 222 THR A O 1
ATOM 1814 N N . ALA A 1 223 ? 6.865 -1.016 -17.082 1.00 98.69 223 ALA A N 1
ATOM 1815 C CA . ALA A 1 223 ? 8.253 -1.110 -16.673 1.00 98.69 223 ALA A CA 1
ATOM 1816 C C . ALA A 1 223 ? 8.488 -0.345 -15.368 1.00 98.69 223 ALA A C 1
ATOM 1818 O O . ALA A 1 223 ? 7.709 0.541 -15.006 1.00 98.69 223 ALA A O 1
ATOM 1819 N N . THR A 1 224 ? 9.552 -0.724 -14.668 1.00 98.50 224 THR A N 1
ATOM 1820 C CA . THR A 1 224 ? 10.021 -0.076 -13.440 1.00 98.50 224 THR A CA 1
ATOM 1821 C C . THR A 1 224 ? 11.541 -0.089 -13.377 1.00 98.50 224 THR A C 1
ATOM 1823 O O . THR A 1 224 ? 12.193 -0.885 -14.067 1.00 98.50 224 THR A O 1
ATOM 1826 N N . SER A 1 225 ? 12.098 0.794 -12.556 1.00 98.25 225 SER A N 1
ATOM 1827 C CA . SER A 1 225 ? 13.529 0.879 -12.301 1.00 98.25 225 SER A CA 1
ATOM 1828 C C . SER A 1 225 ? 13.819 0.950 -10.808 1.00 98.25 225 SER A C 1
ATOM 1830 O O . SER A 1 225 ? 13.189 1.718 -10.088 1.00 98.25 225 SER A O 1
ATOM 1832 N N . SER A 1 226 ? 14.824 0.204 -10.356 1.00 97.56 226 SER A N 1
ATOM 1833 C CA . SER A 1 226 ? 15.326 0.265 -8.981 1.00 97.56 226 SER A CA 1
ATOM 1834 C C . SER A 1 226 ? 16.848 0.394 -8.943 1.00 97.56 226 SER A C 1
ATOM 1836 O O . SER A 1 226 ? 17.564 0.143 -9.922 1.00 97.56 226 SER A O 1
ATOM 1838 N N . ASN A 1 227 ? 17.360 0.846 -7.804 1.00 96.75 227 ASN A N 1
ATOM 1839 C CA . ASN A 1 227 ? 18.777 1.089 -7.607 1.00 96.75 227 ASN A CA 1
ATOM 1840 C C . ASN A 1 227 ? 19.505 -0.211 -7.240 1.00 96.75 227 ASN A C 1
ATOM 1842 O O . ASN A 1 227 ? 19.353 -0.728 -6.135 1.00 96.75 227 ASN A O 1
ATOM 1846 N N . TYR A 1 228 ? 20.335 -0.728 -8.152 1.00 97.56 228 TYR A N 1
ATOM 1847 C CA . TYR A 1 228 ? 21.041 -2.001 -7.959 1.00 97.56 228 TYR A CA 1
ATOM 1848 C C . TYR A 1 228 ? 21.922 -2.000 -6.699 1.00 97.56 228 TYR A C 1
ATOM 1850 O O . TYR A 1 228 ? 22.068 -3.027 -6.042 1.00 97.56 228 TYR A O 1
ATOM 1858 N N . THR A 1 229 ? 22.490 -0.849 -6.336 1.00 94.94 229 THR A N 1
ATOM 1859 C CA . THR A 1 229 ? 23.389 -0.741 -5.184 1.00 94.94 229 THR A CA 1
ATOM 1860 C C . THR A 1 229 ? 22.707 -1.091 -3.861 1.00 94.94 229 THR A C 1
ATOM 1862 O O . THR A 1 229 ? 23.372 -1.594 -2.957 1.00 94.94 229 THR A O 1
ATOM 1865 N N . LEU A 1 230 ? 21.397 -0.854 -3.734 1.00 94.81 230 LEU A N 1
ATOM 1866 C CA . LEU A 1 230 ? 20.661 -1.188 -2.512 1.00 94.81 230 LEU A CA 1
ATOM 1867 C C . LEU A 1 230 ? 20.594 -2.704 -2.303 1.00 94.81 230 LEU A C 1
ATOM 1869 O O . LEU A 1 230 ? 20.931 -3.167 -1.218 1.00 94.81 230 LEU A O 1
ATOM 1873 N N . TYR A 1 231 ? 20.340 -3.476 -3.366 1.00 96.12 231 TYR A N 1
ATOM 1874 C CA . TYR A 1 231 ? 20.368 -4.943 -3.319 1.00 96.12 231 TYR A CA 1
ATOM 1875 C C . TYR A 1 231 ? 21.715 -5.482 -2.813 1.00 96.12 231 TYR A C 1
ATOM 1877 O O . TYR A 1 231 ? 21.753 -6.401 -1.999 1.00 96.12 231 TYR A O 1
ATOM 1885 N N . GLU A 1 232 ? 22.838 -4.895 -3.246 1.00 94.44 232 GLU A N 1
ATOM 1886 C CA . GLU A 1 232 ? 24.168 -5.317 -2.778 1.00 94.44 232 GLU A CA 1
ATOM 1887 C C . GLU A 1 232 ? 24.424 -4.986 -1.305 1.00 94.44 232 GLU A C 1
ATOM 1889 O O . GLU A 1 232 ? 25.093 -5.747 -0.605 1.00 94.44 232 GLU A O 1
ATOM 1894 N N . ILE A 1 233 ? 23.936 -3.838 -0.835 1.00 93.38 233 ILE A N 1
ATOM 1895 C CA . ILE A 1 233 ? 24.116 -3.400 0.554 1.00 93.38 233 ILE A CA 1
ATOM 1896 C C . ILE A 1 233 ? 23.251 -4.232 1.502 1.00 93.38 233 ILE A C 1
ATOM 1898 O O . ILE A 1 233 ? 23.692 -4.562 2.607 1.00 93.38 233 ILE A O 1
ATOM 1902 N N . GLU A 1 234 ? 22.036 -4.556 1.072 1.00 92.75 234 GLU A N 1
ATOM 1903 C CA . GLU A 1 234 ? 21.030 -5.257 1.868 1.00 92.75 234 GLU A CA 1
ATOM 1904 C C . GLU A 1 234 ? 21.143 -6.787 1.757 1.00 92.75 234 GLU A C 1
ATOM 1906 O O . GLU A 1 234 ? 20.522 -7.498 2.544 1.00 92.75 234 GLU A O 1
ATOM 1911 N N . ASP A 1 235 ? 22.018 -7.289 0.872 1.00 94.44 235 ASP A N 1
ATOM 1912 C CA . ASP A 1 235 ? 22.179 -8.718 0.552 1.00 94.44 235 ASP A CA 1
ATOM 1913 C C . ASP A 1 235 ? 20.859 -9.337 0.050 1.00 94.44 235 ASP A C 1
ATOM 1915 O O . ASP A 1 235 ? 20.501 -10.470 0.383 1.00 94.44 235 ASP A O 1
ATOM 1919 N N . GLU A 1 236 ? 20.122 -8.565 -0.755 1.00 93.25 236 GLU A N 1
ATOM 1920 C CA . GLU A 1 236 ? 18.841 -8.958 -1.340 1.00 93.25 236 GLU A CA 1
ATOM 1921 C C . GLU A 1 236 ? 19.006 -9.462 -2.783 1.00 93.25 236 GLU A C 1
ATOM 1923 O O . GLU A 1 236 ? 19.805 -8.928 -3.563 1.00 93.25 236 GLU A O 1
ATOM 1928 N N . PRO A 1 237 ? 18.264 -10.508 -3.188 1.00 94.81 237 PRO A N 1
ATOM 1929 C CA . PRO A 1 237 ? 18.316 -11.004 -4.553 1.00 94.81 237 PRO A CA 1
ATOM 1930 C C . PRO A 1 237 ? 17.669 -10.014 -5.525 1.00 94.81 237 PRO A C 1
ATOM 1932 O O . PRO A 1 237 ? 16.648 -9.399 -5.233 1.00 94.81 237 PRO A O 1
ATOM 1935 N N . LEU A 1 238 ? 18.219 -9.931 -6.738 1.00 95.56 238 LEU A N 1
ATOM 1936 C CA . LEU A 1 238 ? 17.547 -9.228 -7.827 1.00 95.56 238 LEU A CA 1
ATOM 1937 C C . LEU A 1 238 ? 16.210 -9.897 -8.184 1.00 95.56 238 LEU A C 1
ATOM 1939 O O . LEU A 1 238 ? 16.097 -11.128 -8.090 1.00 95.56 238 LEU A O 1
ATOM 1943 N N . PRO A 1 239 ? 15.241 -9.122 -8.703 1.00 94.69 239 PRO A N 1
ATOM 1944 C CA . PRO A 1 239 ? 14.005 -9.672 -9.234 1.00 94.69 239 PRO A CA 1
ATOM 1945 C C . PRO A 1 239 ? 14.285 -10.676 -10.358 1.00 94.69 239 PRO A C 1
ATOM 1947 O O . PRO A 1 239 ? 15.282 -10.599 -11.086 1.00 94.69 239 PRO A O 1
ATOM 1950 N N . MET A 1 240 ? 13.379 -11.640 -10.515 1.00 93.06 240 MET A N 1
ATOM 1951 C CA . MET A 1 240 ? 13.507 -12.714 -11.498 1.00 93.06 240 MET A CA 1
ATOM 1952 C C . MET A 1 240 ? 12.377 -12.677 -12.521 1.00 93.06 240 MET A C 1
ATOM 1954 O O . MET A 1 240 ? 11.217 -12.416 -12.205 1.00 93.06 240 MET A O 1
ATOM 1958 N N . VAL A 1 241 ? 12.700 -13.030 -13.765 1.00 96.62 241 VAL A N 1
ATOM 1959 C CA . VAL A 1 241 ? 11.688 -13.227 -14.809 1.00 96.62 241 VAL A CA 1
ATOM 1960 C C . VAL A 1 241 ? 10.703 -14.314 -14.374 1.00 96.62 241 VAL A C 1
ATOM 1962 O O . VAL A 1 241 ? 11.099 -15.417 -14.002 1.00 96.62 241 VAL A O 1
ATOM 1965 N N . GLY A 1 242 ? 9.411 -14.007 -14.466 1.00 95.19 242 GLY A N 1
ATOM 1966 C CA . GLY A 1 242 ? 8.319 -14.869 -14.029 1.00 95.19 242 GLY A CA 1
ATOM 1967 C C . GLY A 1 242 ? 7.808 -14.591 -12.614 1.00 95.19 242 GLY A C 1
ATOM 1968 O O . GLY A 1 242 ? 6.781 -15.172 -12.252 1.00 95.19 242 GLY A O 1
ATOM 1969 N N . LEU A 1 243 ? 8.462 -13.708 -11.849 1.00 95.19 243 LEU A N 1
ATOM 1970 C CA . LEU A 1 243 ? 7.969 -13.251 -10.550 1.00 95.19 243 LEU A CA 1
ATOM 1971 C C . LEU A 1 243 ? 6.604 -12.572 -10.716 1.00 95.19 243 LEU A C 1
ATOM 1973 O O . LEU A 1 243 ? 6.421 -11.762 -11.626 1.00 95.19 243 LEU A O 1
ATOM 1977 N N . HIS A 1 244 ? 5.649 -12.952 -9.868 1.00 97.44 244 HIS A N 1
ATOM 1978 C CA . HIS A 1 244 ? 4.331 -12.329 -9.810 1.00 97.44 244 HIS A CA 1
ATOM 1979 C C . HIS A 1 244 ? 4.312 -11.331 -8.662 1.00 97.44 244 HIS A C 1
ATOM 1981 O O . HIS A 1 244 ? 4.688 -11.671 -7.540 1.00 97.44 244 HIS A O 1
ATOM 1987 N N . ASN A 1 245 ? 3.845 -10.127 -8.959 1.00 97.69 245 ASN A N 1
ATOM 1988 C CA . ASN A 1 245 ? 3.771 -9.029 -8.014 1.00 97.69 245 ASN A CA 1
ATOM 1989 C C . ASN A 1 245 ? 2.328 -8.540 -7.931 1.00 97.69 245 ASN A C 1
ATOM 1991 O O . ASN A 1 245 ? 1.682 -8.325 -8.959 1.00 97.69 245 ASN A O 1
ATOM 1995 N N . ILE A 1 246 ? 1.833 -8.349 -6.717 1.00 98.25 246 ILE A N 1
ATOM 1996 C CA . ILE A 1 246 ? 0.607 -7.622 -6.433 1.00 98.25 246 ILE A CA 1
ATOM 1997 C C . ILE A 1 246 ? 0.985 -6.161 -6.224 1.00 98.25 246 ILE A C 1
ATOM 1999 O O . ILE A 1 246 ? 1.754 -5.830 -5.325 1.00 98.25 246 ILE A O 1
ATOM 2003 N N . ILE A 1 247 ? 0.439 -5.293 -7.064 1.00 98.38 247 ILE A N 1
ATOM 2004 C CA . ILE A 1 247 ? 0.634 -3.854 -6.959 1.00 98.38 247 ILE A CA 1
ATOM 2005 C C . ILE A 1 247 ? -0.397 -3.294 -5.991 1.00 98.38 247 ILE A C 1
ATOM 2007 O O . ILE A 1 247 ? -1.599 -3.549 -6.136 1.00 98.38 247 ILE A O 1
ATOM 2011 N N . LEU A 1 248 ? 0.096 -2.539 -5.014 1.00 97.81 248 LEU A N 1
ATOM 2012 C CA . LEU A 1 248 ? -0.701 -1.846 -4.013 1.00 97.81 248 LEU A CA 1
ATOM 2013 C C . LEU A 1 248 ? -0.858 -0.366 -4.373 1.00 97.81 248 LEU A C 1
ATOM 2015 O O . LEU A 1 248 ? 0.076 0.254 -4.888 1.00 97.81 248 LEU A O 1
ATOM 2019 N N . ASP A 1 249 ? -2.025 0.194 -4.068 1.00 96.38 249 ASP A N 1
ATOM 2020 C CA . ASP A 1 249 ? -2.247 1.639 -4.082 1.00 96.38 249 ASP A CA 1
ATOM 2021 C C . ASP A 1 249 ? -1.613 2.322 -2.856 1.00 96.38 249 ASP A C 1
ATOM 2023 O O . ASP A 1 249 ? -0.967 1.700 -2.007 1.00 96.38 249 ASP A O 1
ATOM 2027 N N . GLY A 1 250 ? -1.798 3.632 -2.739 1.00 94.31 250 GLY A N 1
ATOM 2028 C CA . GLY A 1 250 ? -1.254 4.422 -1.649 1.00 94.31 250 GLY A CA 1
ATOM 2029 C C . GLY A 1 250 ? -1.961 4.255 -0.302 1.00 94.31 250 GLY A C 1
ATOM 2030 O O . GLY A 1 250 ? -1.489 4.809 0.690 1.00 94.31 250 GLY A O 1
ATOM 2031 N N . GLU A 1 251 ? -3.086 3.535 -0.223 1.00 92.00 251 GLU A N 1
ATOM 2032 C CA . GLU A 1 251 ? -3.618 3.019 1.051 1.00 92.00 251 GLU A CA 1
ATOM 2033 C C . GLU A 1 251 ? -3.073 1.627 1.411 1.00 92.00 251 GLU A C 1
ATOM 2035 O O . GLU A 1 251 ? -3.340 1.139 2.512 1.00 92.00 251 GLU A O 1
ATOM 2040 N N . GLY A 1 252 ? -2.270 1.016 0.535 1.00 94.50 252 GLY A N 1
ATOM 2041 C CA . GLY A 1 252 ? -1.750 -0.339 0.701 1.00 94.50 252 GLY A CA 1
ATOM 2042 C C . GLY A 1 252 ? -2.728 -1.415 0.231 1.00 94.50 252 GLY A C 1
ATOM 2043 O O . GLY A 1 252 ? -2.620 -2.565 0.657 1.00 94.50 252 GLY A O 1
ATOM 2044 N N . MET A 1 253 ? -3.699 -1.061 -0.608 1.00 95.31 253 MET A N 1
ATOM 2045 C CA . MET A 1 253 ? -4.753 -1.967 -1.053 1.00 95.31 253 MET A CA 1
ATOM 2046 C C . MET A 1 253 ? -4.402 -2.557 -2.414 1.00 95.31 253 MET A C 1
ATOM 2048 O O . MET A 1 253 ? -3.917 -1.857 -3.300 1.00 95.31 253 MET A O 1
ATOM 2052 N N . ALA A 1 254 ? -4.636 -3.856 -2.589 1.00 96.88 254 ALA A N 1
ATOM 2053 C CA . ALA A 1 254 ? -4.296 -4.551 -3.825 1.00 96.88 254 ALA A CA 1
ATOM 2054 C C . ALA A 1 254 ? -5.141 -4.056 -5.012 1.00 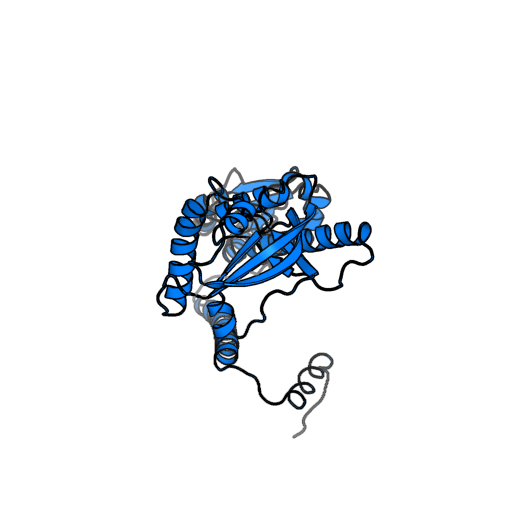96.88 254 ALA A C 1
ATOM 2056 O O . ALA A 1 254 ? -6.373 -4.090 -4.956 1.00 96.88 254 ALA A O 1
ATOM 2057 N N . VAL A 1 255 ? -4.487 -3.644 -6.107 1.00 96.88 255 VAL A N 1
ATOM 2058 C CA . VAL A 1 255 ? -5.163 -3.131 -7.317 1.00 96.88 255 VAL A CA 1
ATOM 2059 C C . VAL A 1 255 ? -4.850 -3.903 -8.598 1.00 96.88 255 VAL A C 1
ATOM 2061 O O . VAL A 1 255 ? -5.700 -3.960 -9.493 1.00 96.88 255 VAL A O 1
ATOM 2064 N N . ALA A 1 256 ? -3.689 -4.555 -8.685 1.00 97.69 256 ALA A N 1
ATOM 2065 C CA . ALA A 1 256 ? -3.303 -5.333 -9.858 1.00 97.69 256 ALA A CA 1
ATOM 2066 C C . ALA A 1 256 ? -2.378 -6.506 -9.523 1.00 97.69 256 ALA A C 1
ATOM 2068 O O . ALA A 1 256 ? -1.610 -6.448 -8.572 1.00 97.69 256 ALA A O 1
ATOM 2069 N N . VAL A 1 257 ? -2.400 -7.539 -10.366 1.00 98.19 257 VAL A N 1
ATOM 2070 C CA . VAL A 1 257 ? -1.375 -8.586 -10.429 1.00 98.19 257 VAL A CA 1
ATOM 2071 C C . VAL A 1 257 ? -0.596 -8.406 -11.724 1.00 98.19 257 VAL A C 1
ATOM 2073 O O . VAL A 1 257 ? -1.177 -8.446 -12.814 1.00 98.19 257 VAL A O 1
ATOM 2076 N N . VAL A 1 258 ? 0.718 -8.246 -11.614 1.00 98.25 258 VAL A N 1
ATOM 2077 C CA . VAL A 1 258 ? 1.645 -8.152 -12.744 1.00 98.25 258 VAL A CA 1
ATOM 2078 C C . VAL A 1 258 ? 2.663 -9.282 -12.701 1.00 98.25 258 VAL A C 1
ATOM 2080 O O . VAL A 1 258 ? 2.880 -9.911 -11.664 1.00 98.25 258 VAL A O 1
ATOM 2083 N N . LYS A 1 259 ? 3.317 -9.538 -13.831 1.00 97.88 259 LYS A N 1
ATOM 2084 C CA . LYS A 1 259 ? 4.393 -10.523 -13.927 1.00 97.88 259 LYS A CA 1
ATOM 2085 C C . LYS A 1 259 ? 5.607 -9.948 -14.627 1.00 97.88 259 LYS A C 1
ATOM 2087 O O . LYS A 1 259 ? 5.496 -9.464 -15.752 1.00 97.88 259 LYS A O 1
ATOM 2092 N N . THR A 1 260 ? 6.772 -10.067 -14.000 1.00 98.31 260 THR A N 1
ATOM 2093 C CA . THR A 1 260 ? 8.044 -9.617 -14.573 1.00 98.31 260 THR A CA 1
ATOM 2094 C C . THR A 1 260 ? 8.402 -10.460 -15.802 1.00 98.31 260 THR A C 1
ATOM 2096 O O . THR A 1 260 ? 8.462 -11.691 -15.748 1.00 98.31 260 THR A O 1
ATOM 2099 N N . THR A 1 261 ? 8.647 -9.803 -16.934 1.00 98.31 261 THR A N 1
ATOM 2100 C CA . THR A 1 261 ? 8.949 -10.416 -18.240 1.00 98.31 261 THR A CA 1
ATOM 2101 C C . THR A 1 261 ? 10.410 -10.253 -18.656 1.00 98.31 261 THR A C 1
ATOM 2103 O O . THR A 1 261 ? 10.926 -11.077 -19.410 1.00 98.31 261 THR A O 1
ATOM 2106 N N . SER A 1 262 ? 11.106 -9.236 -18.145 1.00 98.38 262 SER A N 1
ATOM 2107 C CA . SER A 1 262 ? 12.538 -9.013 -18.366 1.00 98.38 262 SER A CA 1
ATOM 2108 C C . SER A 1 262 ? 13.146 -8.310 -17.162 1.00 98.38 262 SER A C 1
ATOM 2110 O O . SER A 1 262 ? 12.512 -7.435 -16.588 1.00 98.38 262 SER A O 1
ATOM 2112 N N . VAL A 1 263 ? 14.404 -8.634 -16.856 1.00 98.44 263 VAL A N 1
ATOM 2113 C CA . VAL A 1 263 ? 15.239 -7.927 -15.876 1.00 98.44 263 VAL A CA 1
ATOM 2114 C C . VAL A 1 263 ? 16.598 -7.673 -16.516 1.00 98.44 263 VAL A C 1
ATOM 2116 O O . VAL A 1 263 ? 17.210 -8.592 -17.068 1.00 98.44 263 VAL A O 1
ATOM 2119 N N . LYS A 1 264 ? 17.062 -6.423 -16.505 1.00 98.12 264 LYS A N 1
ATOM 2120 C CA . LYS A 1 264 ? 18.361 -6.018 -17.060 1.00 98.12 264 LYS A CA 1
ATOM 2121 C C . LYS A 1 264 ? 19.020 -5.017 -16.130 1.00 98.12 264 LYS A C 1
ATOM 2123 O O . LYS A 1 264 ? 18.366 -4.086 -15.690 1.00 98.12 264 LYS A O 1
ATOM 2128 N N . VAL A 1 265 ? 20.322 -5.153 -15.908 1.00 98.44 265 VAL A N 1
ATOM 2129 C CA . VAL A 1 265 ? 21.101 -4.137 -15.193 1.00 98.44 265 VAL A CA 1
ATOM 2130 C C . VAL A 1 265 ? 21.857 -3.296 -16.211 1.00 98.44 265 VAL A C 1
ATOM 2132 O O . VAL A 1 265 ? 22.644 -3.829 -16.998 1.00 98.44 265 VAL A O 1
ATOM 2135 N N . VAL A 1 266 ? 21.607 -1.989 -16.225 1.00 98.31 266 VAL A N 1
ATOM 2136 C CA . VAL A 1 266 ? 22.281 -1.035 -17.117 1.00 98.31 266 VAL A CA 1
ATOM 2137 C C . VAL A 1 266 ? 22.704 0.213 -16.343 1.00 98.31 266 VAL A C 1
ATOM 2139 O O . VAL A 1 266 ? 22.051 0.573 -15.370 1.00 98.31 266 VAL A O 1
ATOM 2142 N N . PRO A 1 267 ? 23.775 0.913 -16.750 1.00 98.56 267 PRO A N 1
ATOM 2143 C CA . PRO A 1 267 ? 24.093 2.210 -16.161 1.00 98.56 267 PRO A CA 1
ATOM 2144 C C . PRO A 1 267 ? 22.949 3.217 -16.360 1.00 98.56 267 PRO A C 1
ATOM 2146 O O . PRO A 1 267 ? 22.337 3.237 -17.429 1.00 98.56 267 PRO A O 1
ATOM 2149 N N . PHE A 1 268 ? 22.720 4.109 -15.393 1.00 98.62 268 PHE A N 1
ATOM 2150 C CA . PHE A 1 268 ? 21.676 5.146 -15.454 1.00 98.62 268 PHE A CA 1
ATOM 2151 C C . PHE A 1 268 ? 21.686 5.944 -16.772 1.00 98.62 268 PHE A C 1
ATOM 2153 O O . PHE A 1 268 ? 20.657 6.154 -17.407 1.00 98.62 268 PHE A O 1
ATOM 2160 N N . ASN A 1 269 ? 22.865 6.348 -17.257 1.00 97.94 269 ASN A N 1
ATOM 2161 C CA . ASN A 1 269 ? 23.013 7.067 -18.530 1.00 97.94 269 ASN A CA 1
ATOM 2162 C C . ASN A 1 269 ? 22.841 6.208 -19.797 1.00 97.94 269 ASN A C 1
ATOM 2164 O O . ASN A 1 269 ? 22.996 6.736 -20.902 1.00 97.94 269 ASN A O 1
ATOM 2168 N N . LYS A 1 270 ? 22.583 4.906 -19.652 1.00 98.50 270 LYS A N 1
ATOM 2169 C CA . LYS A 1 270 ? 22.321 3.948 -20.735 1.00 98.50 270 LYS A CA 1
ATOM 2170 C C . LYS A 1 270 ? 20.892 3.411 -20.732 1.00 98.50 270 LYS A C 1
ATOM 2172 O O . LYS A 1 270 ? 20.574 2.631 -21.629 1.00 98.50 270 LYS A O 1
ATOM 2177 N N . VAL A 1 271 ? 20.042 3.834 -19.794 1.00 98.50 271 VAL A N 1
ATOM 2178 C CA . VAL A 1 271 ? 18.600 3.573 -19.873 1.00 98.50 271 VAL A CA 1
ATOM 2179 C C . VAL A 1 271 ? 18.062 4.150 -21.183 1.00 98.50 271 VAL A C 1
ATOM 2181 O O . VAL A 1 271 ? 18.422 5.258 -21.591 1.00 98.50 271 VAL A O 1
ATOM 2184 N N . THR A 1 272 ? 17.276 3.348 -21.898 1.00 98.50 272 THR A N 1
ATOM 2185 C CA . THR A 1 272 ? 16.822 3.661 -23.255 1.00 98.50 272 THR A CA 1
ATOM 2186 C C . THR A 1 272 ? 15.553 4.508 -23.238 1.00 98.50 272 THR A C 1
ATOM 2188 O O . THR A 1 272 ? 14.770 4.460 -22.291 1.00 98.50 272 THR A O 1
ATOM 2191 N N . GLU A 1 273 ? 15.307 5.246 -24.325 1.00 98.56 273 GLU A N 1
ATOM 2192 C CA . GLU A 1 273 ? 14.026 5.940 -24.540 1.00 98.56 273 GLU A CA 1
ATOM 2193 C C . GLU A 1 273 ? 12.840 4.970 -24.522 1.00 98.56 273 GLU A C 1
ATOM 2195 O O . GLU A 1 273 ? 11.776 5.309 -24.021 1.00 98.56 273 GLU A O 1
ATOM 2200 N N . GLU A 1 274 ? 13.039 3.744 -25.013 1.00 98.56 274 GLU A N 1
ATOM 2201 C CA . GLU A 1 274 ? 12.033 2.682 -24.967 1.00 98.56 274 GLU A CA 1
ATOM 2202 C C . GLU A 1 274 ? 11.667 2.301 -23.526 1.00 98.56 274 GLU A C 1
ATOM 2204 O O . GLU A 1 274 ? 10.484 2.239 -23.207 1.00 98.56 274 GLU A O 1
ATOM 2209 N N . HIS A 1 275 ? 12.651 2.101 -22.639 1.00 98.62 275 HIS A N 1
ATOM 2210 C CA . HIS A 1 275 ? 12.382 1.776 -21.232 1.00 98.62 275 HIS A CA 1
ATOM 2211 C C . HIS A 1 275 ? 11.644 2.918 -20.529 1.00 98.62 275 HIS A C 1
ATOM 2213 O O . HIS A 1 275 ? 10.608 2.690 -19.913 1.00 98.62 275 HIS A O 1
ATOM 2219 N N . ALA A 1 276 ? 12.110 4.157 -20.714 1.00 98.38 276 ALA A N 1
ATOM 2220 C CA . ALA A 1 276 ? 11.442 5.346 -20.183 1.00 98.38 276 ALA A CA 1
ATOM 2221 C C . ALA A 1 276 ? 9.991 5.482 -20.684 1.00 98.38 276 ALA A C 1
ATOM 2223 O O . ALA A 1 276 ? 9.094 5.836 -19.923 1.00 98.38 276 ALA A O 1
ATOM 2224 N N . TYR A 1 277 ? 9.736 5.153 -21.953 1.00 98.69 277 TYR A N 1
ATOM 2225 C CA . TYR A 1 277 ? 8.387 5.166 -22.511 1.00 98.69 277 TYR A CA 1
ATOM 2226 C C . TYR A 1 277 ? 7.478 4.102 -21.878 1.00 98.69 277 TYR A C 1
ATOM 2228 O O . TYR A 1 277 ? 6.290 4.366 -21.659 1.00 98.69 277 TYR A O 1
ATOM 2236 N N . LEU A 1 278 ? 8.015 2.911 -21.587 1.00 98.69 278 LEU A N 1
ATOM 2237 C CA . LEU A 1 278 ? 7.297 1.813 -20.929 1.00 98.69 278 LEU A CA 1
ATOM 2238 C C . LEU A 1 278 ? 7.043 2.077 -19.440 1.00 98.69 278 LEU A C 1
ATOM 2240 O O . LEU A 1 278 ? 6.054 1.578 -18.910 1.00 98.69 278 LEU A O 1
ATOM 2244 N N . GLU A 1 279 ? 7.873 2.882 -18.773 1.00 98.50 279 GLU A N 1
ATOM 2245 C CA . GLU A 1 279 ? 7.616 3.340 -17.399 1.00 98.50 279 GLU A CA 1
ATOM 2246 C C . GLU A 1 279 ? 6.363 4.217 -17.304 1.00 98.50 279 GLU A C 1
ATOM 2248 O O . GLU A 1 279 ? 5.754 4.288 -16.243 1.00 98.50 279 GLU A O 1
ATOM 2253 N N . GLY A 1 280 ? 5.940 4.830 -18.415 1.00 97.25 280 GLY A N 1
ATOM 2254 C CA . GLY A 1 280 ? 4.604 5.410 -18.559 1.00 97.25 280 GLY A CA 1
ATOM 2255 C C . GLY A 1 280 ? 4.368 6.737 -17.833 1.00 97.25 280 GLY A C 1
ATOM 2256 O O . GLY A 1 280 ? 3.267 7.269 -17.924 1.00 97.25 280 GLY A O 1
ATOM 2257 N N . GLU A 1 281 ? 5.377 7.283 -17.156 1.00 96.12 281 GLU A N 1
ATOM 2258 C CA . GLU A 1 281 ? 5.265 8.489 -16.330 1.00 96.12 281 GLU A CA 1
ATOM 2259 C C . GLU A 1 281 ? 5.441 9.790 -17.125 1.00 96.12 281 GLU A C 1
ATOM 2261 O O . GLU A 1 281 ? 6.141 9.837 -18.142 1.00 96.12 281 GLU A O 1
ATOM 2266 N N . GLY A 1 282 ? 4.827 10.872 -16.634 1.00 96.19 282 GLY A N 1
ATOM 2267 C CA . GLY A 1 282 ? 4.963 12.214 -17.201 1.00 96.19 282 GLY A CA 1
ATOM 2268 C C . GLY A 1 282 ? 4.638 12.286 -18.694 1.00 96.19 282 GLY A C 1
ATOM 2269 O O . GLY A 1 282 ? 3.585 11.842 -19.145 1.00 96.19 282 GLY A O 1
ATOM 2270 N N . ASP A 1 283 ? 5.555 12.861 -19.477 1.00 97.62 283 ASP A N 1
ATOM 2271 C CA . ASP A 1 283 ? 5.447 12.933 -20.942 1.00 97.62 283 ASP A CA 1
ATOM 2272 C C . ASP A 1 283 ? 6.017 11.695 -21.662 1.00 97.62 283 ASP A C 1
ATOM 2274 O O . ASP A 1 283 ? 6.090 11.671 -22.895 1.00 97.62 283 ASP A O 1
ATOM 2278 N N . ARG A 1 284 ? 6.403 10.662 -20.897 1.00 97.75 284 ARG A N 1
ATOM 2279 C CA . ARG A 1 284 ? 6.985 9.394 -21.364 1.00 97.75 284 ARG A CA 1
ATOM 2280 C C . ARG A 1 284 ? 8.304 9.558 -22.121 1.00 97.75 284 ARG A C 1
ATOM 2282 O O . ARG A 1 284 ? 8.693 8.679 -22.894 1.00 97.75 284 ARG A O 1
ATOM 2289 N N . SER A 1 285 ? 8.990 10.684 -21.929 1.00 98.56 285 SER A N 1
ATOM 2290 C CA . SER A 1 285 ? 10.302 10.938 -22.513 1.00 98.56 285 SER A CA 1
ATOM 2291 C C . SER A 1 285 ? 11.435 10.441 -21.612 1.00 98.56 285 SER A C 1
ATOM 2293 O O . SER A 1 285 ? 11.340 10.427 -20.384 1.00 98.56 285 SER A O 1
ATOM 2295 N N . LEU A 1 286 ? 12.577 10.110 -22.224 1.00 98.50 286 LEU A N 1
ATOM 2296 C CA . LEU A 1 286 ? 13.806 9.815 -21.481 1.00 98.50 286 LEU A CA 1
ATOM 2297 C C . LEU A 1 286 ? 14.288 11.013 -20.653 1.00 98.50 286 LEU A C 1
ATOM 2299 O O . LEU A 1 286 ? 14.925 10.822 -19.622 1.00 98.50 286 LEU A O 1
ATOM 2303 N N . HIS A 1 287 ? 14.006 12.240 -21.098 1.00 98.31 287 HIS A N 1
ATOM 2304 C CA . HIS A 1 287 ? 14.370 13.441 -20.352 1.00 98.31 287 HIS A CA 1
ATOM 2305 C C . HIS A 1 287 ? 13.618 13.503 -19.023 1.00 98.31 287 HIS A C 1
ATOM 2307 O O . HIS A 1 287 ? 14.258 13.589 -17.979 1.00 98.31 287 HIS A O 1
ATOM 2313 N N . TYR A 1 288 ? 12.287 13.384 -19.067 1.00 98.06 288 TYR A N 1
ATOM 2314 C CA . TYR A 1 288 ? 11.453 13.343 -17.869 1.00 98.06 288 TYR A CA 1
ATOM 2315 C C . TYR A 1 288 ? 11.883 12.208 -16.937 1.00 98.06 288 TYR A C 1
ATOM 2317 O O . TYR A 1 288 ? 12.138 12.444 -15.757 1.00 98.06 288 TYR A O 1
ATOM 2325 N N . TRP A 1 289 ? 12.076 11.001 -17.487 1.00 98.50 289 TRP A N 1
ATOM 2326 C CA . TRP A 1 289 ? 12.562 9.848 -16.727 1.00 98.50 289 TRP A CA 1
ATOM 2327 C C . TRP A 1 289 ? 13.880 10.154 -16.000 1.00 98.50 289 TRP A C 1
ATOM 2329 O O . TRP A 1 289 ? 13.992 9.898 -14.804 1.00 98.50 289 TRP A O 1
ATOM 2339 N N . GLN A 1 290 ? 14.859 10.759 -16.688 1.00 98.31 290 GLN A N 1
ATOM 2340 C CA . GLN A 1 290 ? 16.154 11.105 -16.092 1.00 98.31 290 GLN A CA 1
ATOM 2341 C C . GLN A 1 290 ? 16.039 12.161 -14.990 1.00 98.31 290 GLN A C 1
ATOM 2343 O O . GLN A 1 290 ? 16.837 12.128 -14.058 1.00 98.31 290 GLN A O 1
ATOM 2348 N N . GLU A 1 291 ? 15.109 13.108 -15.095 1.00 97.06 291 GLU A N 1
ATOM 2349 C CA . GLU A 1 291 ? 14.908 14.129 -14.065 1.00 97.06 291 GLU A CA 1
ATOM 2350 C C . GLU A 1 291 ? 14.340 13.516 -12.784 1.00 97.06 291 GLU A C 1
ATOM 2352 O O . GLU A 1 291 ? 14.951 13.666 -11.723 1.00 97.06 291 GLU A O 1
ATOM 2357 N N . VAL A 1 292 ? 13.238 12.767 -12.892 1.00 95.69 292 VAL A N 1
ATOM 2358 C CA . VAL A 1 292 ? 12.549 12.205 -11.719 1.00 95.69 292 VAL A CA 1
ATOM 2359 C C . VAL A 1 292 ? 13.359 11.088 -11.055 1.00 95.69 292 VAL A C 1
ATOM 2361 O O . VAL A 1 292 ? 13.519 11.084 -9.835 1.00 95.69 292 VAL A O 1
ATOM 2364 N N . HIS A 1 293 ? 13.978 10.196 -11.840 1.00 97.12 293 HIS A N 1
ATOM 2365 C CA . HIS A 1 293 ? 14.775 9.094 -11.288 1.00 97.12 293 HIS A CA 1
ATOM 2366 C C . HIS A 1 293 ? 16.097 9.570 -10.694 1.00 97.12 293 HIS A C 1
ATOM 2368 O O . HIS A 1 293 ? 16.603 8.961 -9.754 1.00 97.12 293 HIS A O 1
ATOM 2374 N N . LYS A 1 294 ? 16.673 10.665 -11.207 1.00 97.38 294 LYS A N 1
ATOM 2375 C CA . LYS A 1 294 ? 17.863 11.252 -10.590 1.00 97.38 294 LYS A CA 1
ATOM 2376 C C . LYS A 1 294 ? 17.550 11.717 -9.170 1.00 97.38 294 LYS A C 1
ATOM 2378 O O . LYS A 1 294 ? 18.311 11.391 -8.268 1.00 97.38 294 LYS A O 1
ATOM 2383 N N . GLU A 1 295 ? 16.470 12.474 -8.976 1.00 95.12 295 GLU A N 1
ATOM 2384 C CA . GLU A 1 295 ? 16.079 12.947 -7.643 1.00 95.12 295 GLU A CA 1
ATOM 2385 C C . GLU A 1 295 ? 15.774 11.774 -6.704 1.00 95.12 295 GLU A C 1
ATOM 2387 O O . GLU A 1 295 ? 16.251 11.751 -5.568 1.00 95.12 295 GLU A O 1
ATOM 2392 N N . PHE A 1 296 ? 15.040 10.776 -7.201 1.00 94.56 296 PHE A N 1
ATOM 2393 C CA . PHE A 1 296 ? 14.690 9.580 -6.443 1.00 94.56 296 PHE A CA 1
ATOM 2394 C C . PHE A 1 296 ? 15.936 8.798 -5.987 1.00 94.56 296 PHE A C 1
ATOM 2396 O O . PHE A 1 296 ? 16.158 8.641 -4.785 1.00 94.56 296 PHE A O 1
ATOM 2403 N N . PHE A 1 297 ? 16.818 8.411 -6.917 1.00 96.75 297 PHE A N 1
ATOM 2404 C CA . PHE A 1 297 ? 18.041 7.664 -6.601 1.00 96.75 297 PHE A CA 1
ATOM 2405 C C . PHE A 1 297 ? 19.057 8.484 -5.794 1.00 96.75 297 PHE A C 1
ATOM 2407 O O . PHE A 1 297 ? 19.788 7.926 -4.978 1.00 96.75 297 PHE A O 1
ATOM 2414 N N . GLU A 1 298 ? 19.116 9.809 -5.975 1.00 95.94 298 G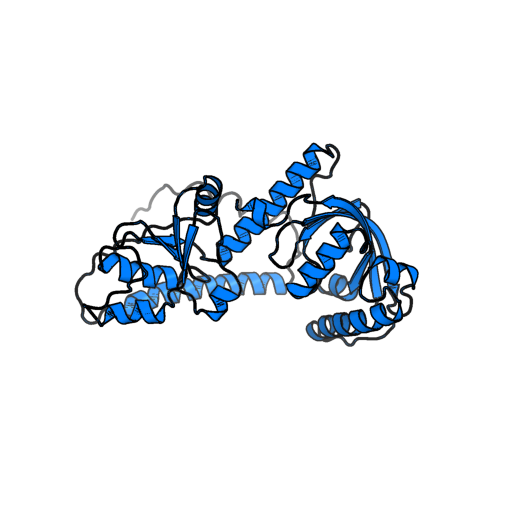LU A N 1
ATOM 2415 C CA . GLU A 1 298 ? 19.925 10.685 -5.118 1.00 95.94 298 GLU A CA 1
ATOM 2416 C C . GLU A 1 298 ? 19.478 10.634 -3.658 1.00 95.94 298 GLU A C 1
ATOM 2418 O O . GLU A 1 298 ? 20.320 10.739 -2.767 1.00 95.94 298 GLU A O 1
ATOM 2423 N N . ASN A 1 299 ? 18.178 10.512 -3.395 1.00 94.44 299 ASN A N 1
ATOM 2424 C CA . ASN A 1 299 ? 17.669 10.429 -2.032 1.00 94.44 299 ASN A CA 1
ATOM 2425 C C . ASN A 1 299 ? 17.943 9.053 -1.417 1.00 94.44 299 ASN A C 1
ATOM 2427 O O . ASN A 1 299 ? 18.475 9.009 -0.311 1.00 94.44 299 ASN A O 1
ATOM 2431 N N . GLU A 1 300 ? 17.714 7.965 -2.154 1.00 94.38 300 GLU A N 1
ATOM 2432 C CA . GLU A 1 300 ? 18.049 6.606 -1.700 1.00 94.38 300 GLU A CA 1
ATOM 2433 C C . GLU A 1 300 ? 19.542 6.443 -1.371 1.00 94.38 300 GLU A C 1
ATOM 2435 O O . GLU A 1 300 ? 19.913 5.951 -0.306 1.00 94.38 300 GLU A O 1
ATOM 2440 N N . LEU A 1 301 ? 20.435 6.904 -2.258 1.00 94.94 301 LEU A N 1
ATOM 2441 C CA . LEU A 1 301 ? 21.881 6.754 -2.058 1.00 94.94 301 LEU A CA 1
ATOM 2442 C C . LEU A 1 301 ? 22.395 7.553 -0.854 1.00 94.94 301 LEU A C 1
ATOM 2444 O O . LEU A 1 301 ? 23.304 7.094 -0.157 1.00 94.94 301 LEU A O 1
ATOM 2448 N N . LYS A 1 302 ? 21.796 8.713 -0.552 1.00 95.19 302 LYS A N 1
ATOM 2449 C CA . LYS A 1 302 ? 22.157 9.498 0.640 1.00 95.19 302 LYS A CA 1
ATOM 2450 C C . LYS A 1 302 ? 21.900 8.727 1.931 1.00 95.19 302 LYS A C 1
ATOM 2452 O O . LYS A 1 302 ? 22.699 8.850 2.859 1.00 95.19 302 LYS A O 1
ATOM 2457 N N . GLU A 1 303 ? 20.832 7.933 2.001 1.00 93.00 303 GLU A N 1
ATOM 2458 C CA . GLU A 1 303 ? 20.501 7.145 3.197 1.00 93.00 303 GLU A CA 1
ATOM 2459 C C . GLU A 1 303 ? 21.569 6.087 3.504 1.00 93.00 303 GLU A C 1
ATOM 2461 O O . GLU A 1 303 ? 21.869 5.814 4.669 1.00 93.00 303 GLU A O 1
ATOM 2466 N N . VAL A 1 304 ? 22.237 5.584 2.464 1.00 93.75 304 VAL A N 1
ATOM 2467 C CA . VAL A 1 304 ? 23.340 4.618 2.566 1.00 93.75 304 VAL A CA 1
ATOM 2468 C C . VAL A 1 304 ? 24.734 5.258 2.464 1.00 93.75 304 VAL A C 1
ATOM 2470 O O . VAL A 1 304 ? 25.732 4.556 2.304 1.00 93.75 304 VAL A O 1
ATOM 2473 N N . ASN A 1 305 ? 24.835 6.584 2.630 1.00 94.31 305 ASN A N 1
ATOM 2474 C CA . ASN A 1 305 ? 26.081 7.362 2.547 1.00 94.31 305 ASN A CA 1
ATOM 2475 C C . ASN A 1 305 ? 26.856 7.157 1.230 1.00 94.31 305 ASN A C 1
ATOM 2477 O O . ASN A 1 305 ? 28.089 7.084 1.231 1.00 94.31 305 ASN A O 1
ATOM 2481 N N . GLN A 1 306 ? 26.136 7.062 0.115 1.00 94.00 306 GLN A N 1
ATOM 2482 C CA . GLN A 1 306 ? 26.693 7.035 -1.231 1.00 94.00 306 GLN A CA 1
ATOM 2483 C C . GLN A 1 306 ? 26.260 8.259 -2.044 1.00 94.00 306 GLN A C 1
ATOM 2485 O O . GLN A 1 306 ? 25.229 8.876 -1.779 1.00 94.00 306 GLN A O 1
ATOM 2490 N N . ASP A 1 307 ? 27.057 8.599 -3.056 1.00 95.31 307 ASP A N 1
ATOM 2491 C CA . ASP A 1 307 ? 26.791 9.718 -3.955 1.00 95.31 307 ASP A CA 1
ATOM 2492 C C . ASP A 1 307 ? 26.243 9.222 -5.296 1.00 95.31 307 ASP A C 1
ATOM 2494 O O . ASP A 1 307 ? 26.762 8.278 -5.896 1.00 95.31 307 ASP A O 1
ATOM 2498 N N . PHE A 1 308 ? 25.228 9.910 -5.816 1.00 96.94 308 PHE A N 1
ATOM 2499 C CA . PHE A 1 308 ? 24.728 9.654 -7.162 1.00 96.94 308 PHE A CA 1
ATOM 2500 C C . PHE A 1 308 ? 25.760 10.034 -8.227 1.00 96.94 308 PHE A C 1
ATOM 2502 O O . PHE A 1 308 ? 26.352 11.117 -8.214 1.00 96.94 308 PHE A O 1
ATOM 2509 N N . HIS A 1 309 ? 25.893 9.181 -9.239 1.00 96.31 309 HIS A N 1
ATOM 2510 C CA . HIS A 1 309 ? 26.564 9.513 -10.487 1.00 96.31 309 HIS A CA 1
ATOM 2511 C C . HIS A 1 309 ? 25.855 8.848 -11.669 1.00 96.31 309 HIS A C 1
ATOM 2513 O O . HIS A 1 309 ? 25.148 7.857 -11.542 1.00 96.31 309 HIS A O 1
ATOM 2519 N N . ARG A 1 310 ? 26.075 9.367 -12.878 1.00 96.38 310 ARG A N 1
ATOM 2520 C CA . ARG A 1 310 ? 25.362 8.918 -14.089 1.00 96.38 310 ARG A CA 1
ATOM 2521 C C . ARG A 1 310 ? 25.681 7.483 -14.543 1.00 96.38 310 ARG A C 1
ATOM 2523 O O . ARG A 1 310 ? 25.116 7.035 -15.535 1.00 96.38 310 ARG A O 1
ATOM 2530 N N . GLU A 1 311 ? 26.595 6.797 -13.868 1.00 97.69 311 GLU A N 1
ATOM 2531 C CA . GLU A 1 311 ? 26.998 5.419 -14.178 1.00 97.69 311 GLU A CA 1
ATOM 2532 C C . GLU A 1 311 ? 26.550 4.421 -13.105 1.00 97.69 311 GLU A C 1
ATOM 2534 O O . GLU A 1 311 ? 26.938 3.258 -13.190 1.00 97.69 311 GLU A O 1
ATOM 2539 N N . ILE A 1 312 ? 25.741 4.846 -12.120 1.00 97.50 312 ILE A N 1
ATOM 2540 C CA . ILE A 1 312 ? 25.178 3.905 -11.150 1.00 97.50 312 ILE A CA 1
ATOM 2541 C C . ILE A 1 312 ? 24.412 2.795 -11.889 1.00 97.50 312 ILE A C 1
ATOM 2543 O O . ILE A 1 312 ? 23.745 3.079 -12.895 1.00 97.50 312 ILE A O 1
ATOM 2547 N N . PRO A 1 313 ? 24.530 1.539 -11.442 1.00 98.12 313 PRO A N 1
ATOM 2548 C CA . PRO A 1 313 ? 23.764 0.440 -12.003 1.00 98.12 313 PRO A CA 1
ATOM 2549 C C . PRO A 1 313 ? 22.280 0.580 -11.632 1.00 98.12 313 PRO A C 1
ATOM 2551 O O . PRO A 1 313 ? 21.925 0.768 -10.472 1.00 98.12 313 PRO A O 1
ATOM 2554 N N . VAL A 1 314 ? 21.412 0.480 -12.634 1.00 98.62 314 VAL A N 1
ATOM 2555 C CA . VAL A 1 314 ? 19.953 0.512 -12.498 1.00 98.62 314 VAL A CA 1
ATOM 2556 C C . VAL A 1 314 ? 19.412 -0.844 -12.920 1.00 98.62 314 VAL A C 1
ATOM 2558 O O . VAL A 1 314 ? 19.762 -1.348 -13.992 1.00 98.62 314 VAL A O 1
ATOM 2561 N N . VAL A 1 315 ? 18.574 -1.438 -12.077 1.00 98.69 315 VAL A N 1
ATOM 2562 C CA . VAL A 1 315 ? 17.810 -2.639 -12.407 1.00 98.69 315 VAL A CA 1
ATOM 2563 C C . VAL A 1 315 ? 16.562 -2.184 -13.149 1.00 98.69 315 VAL A C 1
ATOM 2565 O O . VAL A 1 315 ? 15.691 -1.548 -12.575 1.00 98.69 315 VAL A O 1
ATOM 2568 N N . CYS A 1 316 ? 16.500 -2.475 -14.440 1.00 98.69 316 CYS A N 1
ATOM 2569 C CA . CYS A 1 316 ? 15.365 -2.185 -15.301 1.00 98.69 316 CYS A CA 1
ATOM 2570 C C . CYS A 1 316 ? 14.528 -3.451 -15.477 1.00 98.69 316 CYS A C 1
ATOM 2572 O O . CYS A 1 316 ? 14.998 -4.446 -16.048 1.00 98.69 316 CYS A O 1
ATOM 2574 N N . GLU A 1 317 ? 13.277 -3.393 -15.039 1.00 98.69 317 GLU A N 1
ATOM 2575 C CA . GLU A 1 317 ? 12.301 -4.463 -15.198 1.00 98.69 317 GLU A CA 1
ATOM 2576 C C . GLU A 1 317 ? 11.222 -4.068 -16.202 1.00 98.69 317 GLU A C 1
ATOM 2578 O O . GLU A 1 317 ? 10.763 -2.928 -16.218 1.00 98.69 317 GLU A O 1
ATOM 2583 N N . THR A 1 318 ? 10.772 -5.025 -17.011 1.00 98.75 318 THR A N 1
ATOM 2584 C CA . THR A 1 318 ? 9.493 -4.918 -17.725 1.00 98.75 318 THR A CA 1
ATOM 2585 C C . THR A 1 318 ? 8.542 -5.966 -17.181 1.00 98.75 318 THR A C 1
ATOM 2587 O O . THR A 1 318 ? 8.970 -7.065 -16.823 1.00 98.75 318 THR A O 1
ATOM 2590 N N . PHE A 1 319 ? 7.252 -5.665 -17.159 1.00 98.69 319 PHE A N 1
ATOM 2591 C CA . PHE A 1 319 ? 6.216 -6.561 -16.667 1.00 98.69 319 PHE A CA 1
ATOM 2592 C C . PHE A 1 319 ? 4.947 -6.474 -17.516 1.00 98.69 319 PHE A C 1
ATOM 2594 O O . PHE A 1 319 ? 4.728 -5.519 -18.257 1.00 98.69 319 PHE A O 1
ATOM 2601 N N . GLU A 1 320 ? 4.113 -7.502 -17.420 1.00 98.06 320 GLU A N 1
ATOM 2602 C CA . GLU A 1 320 ? 2.789 -7.542 -18.039 1.00 98.06 320 GLU A CA 1
ATOM 2603 C C . GLU A 1 320 ? 1.697 -7.553 -16.965 1.00 98.06 320 GLU A C 1
ATOM 2605 O O . GLU A 1 320 ? 1.833 -8.224 -15.941 1.00 98.06 320 GLU A O 1
ATOM 2610 N N . LEU A 1 321 ? 0.613 -6.811 -17.201 1.00 98.00 321 LEU A N 1
ATOM 2611 C CA . LEU A 1 321 ? -0.584 -6.848 -16.366 1.00 98.00 321 LEU A CA 1
ATOM 2612 C C . LEU A 1 321 ? -1.351 -8.148 -16.629 1.00 98.00 321 LEU A C 1
ATOM 2614 O O . LEU A 1 321 ? -1.765 -8.404 -17.760 1.00 98.00 321 LEU A O 1
ATOM 2618 N N . LEU A 1 322 ? -1.567 -8.949 -15.586 1.00 97.00 322 LEU A N 1
ATOM 2619 C CA . LEU A 1 322 ? -2.282 -10.225 -15.674 1.00 97.00 322 LEU A CA 1
ATOM 2620 C C . LEU A 1 322 ? -3.703 -10.159 -15.108 1.00 97.00 322 LEU A C 1
ATOM 2622 O O . LEU A 1 322 ? -4.587 -10.881 -15.568 1.00 97.00 322 LEU A O 1
ATOM 2626 N N . TYR A 1 323 ? -3.920 -9.322 -14.094 1.00 96.56 323 TYR A N 1
ATOM 2627 C CA . TYR A 1 323 ? -5.217 -9.143 -13.446 1.00 96.56 323 TYR A CA 1
ATOM 2628 C C . TYR A 1 323 ? -5.310 -7.764 -12.810 1.00 96.56 323 TYR A C 1
ATOM 2630 O O . TYR A 1 323 ? -4.303 -7.202 -12.392 1.00 96.56 323 TYR A O 1
ATOM 2638 N N . LYS A 1 324 ? -6.521 -7.228 -12.724 1.00 94.19 324 LYS A N 1
ATOM 2639 C CA . LYS A 1 324 ? -6.824 -5.983 -12.021 1.00 94.19 324 LYS A CA 1
ATOM 2640 C C . LYS A 1 324 ? -8.209 -6.072 -11.413 1.00 94.19 324 LYS A C 1
ATOM 2642 O O . LYS A 1 324 ? -9.067 -6.769 -11.957 1.00 94.19 324 LYS A O 1
ATOM 2647 N N . ASN A 1 325 ? -8.432 -5.334 -10.333 1.00 81.56 325 ASN A N 1
ATOM 2648 C CA . ASN A 1 325 ? -9.786 -5.149 -9.834 1.00 81.56 325 ASN A CA 1
ATOM 2649 C C . ASN A 1 325 ? -10.607 -4.393 -10.887 1.00 81.56 325 ASN A C 1
ATOM 2651 O O . ASN A 1 325 ? -10.201 -3.334 -11.362 1.00 81.56 325 ASN A O 1
ATOM 2655 N N . GLU A 1 326 ? -11.778 -4.919 -11.247 1.00 64.56 326 GLU A N 1
ATOM 2656 C CA . GLU A 1 326 ? -12.762 -4.168 -12.045 1.00 64.56 326 GLU A CA 1
ATOM 2657 C C . GLU A 1 326 ? -13.476 -3.093 -11.204 1.00 64.56 326 GLU A C 1
ATOM 2659 O O . GLU A 1 326 ? -14.241 -2.283 -11.727 1.00 64.56 326 GLU A O 1
ATOM 2664 N N . THR A 1 327 ? -13.202 -3.070 -9.899 1.00 52.84 327 THR A N 1
ATOM 2665 C CA . THR A 1 327 ? -14.003 -2.391 -8.892 1.00 52.84 327 THR A CA 1
ATOM 2666 C C . THR A 1 327 ? -13.148 -1.488 -8.000 1.00 52.84 327 THR A C 1
ATOM 2668 O O . THR A 1 327 ? -12.101 -1.904 -7.508 1.00 52.84 327 THR A O 1
ATOM 2671 N N . SER A 1 328 ? -13.596 -0.249 -7.767 1.00 52.28 328 SER A N 1
ATOM 2672 C CA . SER A 1 328 ? -12.894 0.713 -6.902 1.00 52.28 328 SER A CA 1
ATOM 2673 C C . SER A 1 328 ? -12.915 0.308 -5.418 1.00 52.28 328 SER A C 1
ATOM 2675 O O . SER A 1 328 ? -13.864 -0.334 -4.969 1.00 52.28 328 SER A O 1
ATOM 2677 N N . HIS A 1 329 ? -11.921 0.764 -4.642 1.00 50.41 329 HIS A N 1
ATOM 2678 C CA . HIS A 1 329 ? -11.760 0.547 -3.190 1.00 50.41 329 HIS A CA 1
ATOM 2679 C C . HIS A 1 329 ? -13.059 0.667 -2.365 1.00 50.41 329 HIS A C 1
ATOM 2681 O O . HIS A 1 329 ? -13.253 -0.065 -1.395 1.00 50.41 329 HIS A O 1
ATOM 2687 N N . ARG A 1 330 ? -13.985 1.550 -2.770 1.00 48.91 330 ARG A N 1
ATOM 2688 C CA . ARG A 1 330 ? -15.276 1.758 -2.092 1.00 48.91 330 ARG A CA 1
ATOM 2689 C C . ARG A 1 330 ? -16.150 0.509 -1.998 1.00 48.91 330 ARG A C 1
ATOM 2691 O O . ARG A 1 330 ? -16.942 0.438 -1.069 1.00 48.91 330 ARG A O 1
ATOM 2698 N N . GLU A 1 331 ? -16.006 -0.456 -2.903 1.00 47.62 331 GLU A N 1
ATOM 2699 C CA . GLU A 1 331 ? -16.855 -1.654 -2.899 1.00 47.62 331 GLU A CA 1
ATOM 2700 C C . GLU A 1 331 ? -16.297 -2.815 -2.058 1.00 47.62 331 GLU A C 1
ATOM 2702 O O . GLU A 1 331 ? -16.975 -3.813 -1.846 1.00 47.62 331 GLU A O 1
ATOM 2707 N N . LEU A 1 332 ? -15.063 -2.712 -1.545 1.00 50.31 332 LEU A N 1
ATOM 2708 C CA . LEU A 1 332 ? -14.510 -3.724 -0.630 1.00 50.31 332 LEU A CA 1
ATOM 2709 C C . LEU A 1 332 ? -15.123 -3.633 0.778 1.00 50.31 332 LEU A C 1
ATOM 2711 O O . LEU A 1 332 ? -15.161 -4.635 1.498 1.00 50.31 332 LEU A O 1
ATOM 2715 N N . LEU A 1 333 ? -15.586 -2.435 1.146 1.00 46.84 333 LEU A N 1
ATOM 2716 C CA . LEU A 1 333 ? -16.192 -2.092 2.436 1.00 46.84 333 LEU A CA 1
ATOM 2717 C C . LEU A 1 333 ? -17.708 -1.813 2.339 1.00 46.84 333 LEU A C 1
ATOM 2719 O O . LEU A 1 333 ? -18.309 -1.433 3.346 1.00 46.84 333 LEU A O 1
ATOM 2723 N N . SER A 1 334 ? -18.313 -1.970 1.152 1.00 43.34 334 SER A N 1
ATOM 2724 C CA . SER A 1 334 ? -19.761 -1.850 0.911 1.00 43.34 334 SER A CA 1
ATOM 2725 C C . SER A 1 334 ? -20.415 -3.205 0.728 1.00 43.34 334 SER A C 1
ATOM 2727 O O . SER A 1 334 ? -21.542 -3.354 1.223 1.00 43.34 334 SER A O 1
#

Sequence (334 aa):
MYKTPYCVTYYEQIGRSLINFLGGYLSFYCLKIYLTIQIDFTYQKTVSYSYNERYHSGSKERNSFMVKTITAEELFRKVKAEEALVLVDVRAEDKYNHFHIEANTVEDINVPKTEIFTFEDEVEKVIPQLPKNKGMIITCTTGNSATKCANILADRDYDVTVLEGGITAWKEYVSNESIERMWEEFKRIHPNAPEQYEAWSFGNSKQMADELAELVVEGTKTATSSNYTLYEIEDEPLPMVGLHNIILDGEGMAVAVVKTTSVKVVPFNKVTEEHAYLEGEGDRSLHYWQEVHKEFFENELKEVNQDFHREIPVVCETFELLYKNETSHRELLS

Secondary structure (DSSP, 8-state):
---------SSSSSTTSSTTTS-S---HHHHHHHHHHHHHHHHHHHHHHHHHHTT-SS---------EEE-HHHHHHHHHTT--EEEEE-S-HHHHHH-----TTEEEEE--HHHHHGGGT-TT---TTS-SSS-EEEE-SSSHHHHHHHHHHHTTT--EEEETTHHHHHHHHHHHHHHHHHHHHHHHH-TT--S--EEEESSSSHHHHHHHHHHHHHT---EEEEEHHHHHHHTPPPP-TT-EEEEE-TTS-EEEEEEEEEEEEEEGGG--HHHHHHH--TT--HHHHHHHHHHHHHHHHHHTT----TT-EEEEEEEEEEEE-SS-GGGT--

Radius of gyration: 25.7 Å; Cα contacts (8 Å, |Δi|>4): 470; chains: 1; bounding box: 55×49×76 Å

Mean predicted aligned error: 12.24 Å